Protein AF-A0A959Q2N7-F1 (afdb_monomer_lite)

Radius of gyration: 29.99 Å; chains: 1; bounding box: 68×46×83 Å

Structure (mmCIF, N/CA/C/O backbone):
data_AF-A0A959Q2N7-F1
#
_entry.id   AF-A0A959Q2N7-F1
#
loop_
_atom_site.group_PDB
_atom_site.id
_atom_site.type_symbol
_atom_site.label_atom_id
_atom_site.label_alt_id
_atom_site.label_comp_id
_atom_site.label_asym_id
_atom_site.label_entity_id
_atom_site.label_seq_id
_atom_site.pdbx_PDB_ins_code
_atom_site.Cartn_x
_atom_site.Cartn_y
_atom_site.Cartn_z
_atom_site.occupancy
_atom_site.B_iso_or_equiv
_atom_site.auth_seq_id
_atom_site.auth_comp_id
_atom_site.auth_asym_id
_atom_site.auth_atom_id
_atom_site.pdbx_PDB_model_num
ATOM 1 N N . MET A 1 1 ? -2.555 23.926 16.520 1.00 38.28 1 MET A N 1
ATOM 2 C CA . MET A 1 1 ? -3.589 23.779 17.570 1.00 38.28 1 MET A CA 1
ATOM 3 C C . MET A 1 1 ? -2.971 24.133 18.917 1.00 38.28 1 MET A C 1
ATOM 5 O O . MET A 1 1 ? -1.822 23.781 19.142 1.00 38.28 1 MET A O 1
ATOM 9 N N . ASN A 1 2 ? -3.674 24.905 19.751 1.00 29.78 2 ASN A N 1
ATOM 10 C CA . ASN A 1 2 ? -3.173 25.425 21.031 1.00 29.78 2 ASN A CA 1
ATOM 11 C C . ASN A 1 2 ? -3.399 24.380 22.148 1.00 29.78 2 ASN A C 1
ATOM 13 O O . ASN A 1 2 ? -4.555 24.042 22.400 1.00 29.78 2 ASN A O 1
ATOM 17 N N . PRO A 1 3 ? -2.357 23.855 22.818 1.00 40.78 3 PRO A N 1
ATOM 18 C CA . PRO A 1 3 ? -2.496 22.798 23.815 1.00 40.78 3 PRO A CA 1
ATOM 19 C C . PRO A 1 3 ? -2.780 23.417 25.190 1.00 40.78 3 PRO A C 1
ATOM 21 O O . PRO A 1 3 ? -1.887 23.518 26.032 1.00 40.78 3 PRO A O 1
ATOM 24 N N . LYS A 1 4 ? -4.005 23.910 25.411 1.00 35.12 4 LYS A N 1
ATOM 25 C CA . LYS A 1 4 ? -4.410 24.456 26.721 1.00 35.12 4 LYS A CA 1
ATOM 26 C C . LYS A 1 4 ? -5.821 24.107 27.205 1.00 35.12 4 LYS A C 1
ATOM 28 O O . LYS A 1 4 ? -6.181 24.590 28.275 1.00 35.12 4 LYS A O 1
ATOM 33 N N . ASP A 1 5 ? -6.557 23.210 26.553 1.00 44.91 5 ASP A N 1
ATOM 34 C CA . ASP A 1 5 ? -7.747 22.621 27.185 1.00 44.91 5 ASP A CA 1
ATOM 35 C C . ASP A 1 5 ? -7.345 21.439 28.074 1.00 44.91 5 ASP A C 1
ATOM 37 O O . ASP A 1 5 ? -7.315 20.284 27.670 1.00 44.91 5 ASP A O 1
ATOM 41 N N . LYS A 1 6 ? -6.987 21.753 29.324 1.00 43.19 6 LYS A N 1
ATOM 42 C CA . LYS A 1 6 ? -6.698 20.782 30.397 1.00 43.19 6 LYS A CA 1
ATOM 43 C C . LYS A 1 6 ? -7.967 20.231 31.071 1.00 43.19 6 LYS A C 1
ATOM 45 O O . LYS A 1 6 ? -7.908 19.843 32.230 1.00 43.19 6 LYS A O 1
ATOM 50 N N . ASN A 1 7 ? -9.102 20.217 30.375 1.00 48.69 7 ASN A N 1
ATOM 51 C CA . ASN A 1 7 ? -10.400 19.870 30.963 1.00 48.69 7 ASN A CA 1
ATOM 52 C C . ASN A 1 7 ? -11.173 18.791 30.194 1.00 48.69 7 ASN A C 1
ATOM 54 O O . ASN A 1 7 ? -12.382 18.658 30.385 1.00 48.69 7 ASN A O 1
ATOM 58 N N . ASP A 1 8 ? -10.506 17.990 29.364 1.00 57.81 8 ASP A N 1
ATOM 59 C CA . ASP A 1 8 ? -11.151 16.801 28.812 1.00 57.81 8 ASP A CA 1
ATOM 60 C C . ASP A 1 8 ? -11.192 15.701 29.871 1.00 57.81 8 ASP A C 1
ATOM 62 O O . ASP A 1 8 ? -10.278 14.890 30.009 1.00 57.81 8 ASP A O 1
ATOM 66 N N . LYS A 1 9 ? -12.283 15.696 30.641 1.00 62.50 9 LYS A N 1
ATOM 67 C CA . LYS A 1 9 ? -12.642 14.565 31.493 1.00 62.50 9 LYS A CA 1
ATOM 68 C C . LYS A 1 9 ? -12.708 13.310 30.630 1.00 62.50 9 LYS A C 1
ATOM 70 O O . LYS A 1 9 ? -13.351 13.306 29.569 1.00 62.50 9 LYS A O 1
ATOM 75 N N . THR A 1 10 ? -12.084 12.240 31.090 1.00 59.12 10 THR A N 1
ATOM 76 C CA . THR A 1 10 ? -12.215 10.915 30.493 1.00 59.12 10 THR A CA 1
ATOM 77 C C . THR A 1 10 ? -13.695 10.500 30.452 1.00 59.12 10 THR A C 1
ATOM 79 O O . THR A 1 10 ? -14.509 10.975 31.253 1.00 59.12 10 THR A O 1
ATOM 82 N N . PRO A 1 11 ? -14.096 9.620 29.520 1.00 46.47 11 PRO A N 1
ATOM 83 C CA . PRO A 1 11 ? -15.460 9.090 29.486 1.00 46.47 11 PRO A CA 1
ATOM 84 C C . PRO A 1 11 ? -15.907 8.460 30.818 1.00 46.47 11 PRO A C 1
ATOM 86 O O . PRO A 1 11 ? -17.083 8.556 31.169 1.00 46.47 11 PRO A O 1
ATOM 89 N N . LEU A 1 12 ? -14.967 7.885 31.580 1.00 45.06 12 LEU A N 1
ATOM 90 C CA . LEU A 1 12 ? -15.206 7.334 32.914 1.00 45.06 12 LEU A CA 1
ATOM 91 C C . LEU A 1 12 ? -15.521 8.434 33.939 1.00 45.06 12 LEU A C 1
ATOM 93 O O . LEU A 1 12 ? -16.551 8.360 34.597 1.00 45.06 12 LEU A O 1
ATOM 97 N N . GLU A 1 13 ? -14.717 9.499 33.999 1.00 55.34 13 GLU A N 1
ATOM 98 C CA . GLU A 1 13 ? -14.953 10.644 34.898 1.00 55.34 13 GLU A CA 1
ATOM 99 C C . GLU A 1 13 ? -16.291 11.347 34.604 1.00 55.34 13 GLU A C 1
ATOM 101 O O . GLU A 1 13 ? -16.973 11.807 35.519 1.00 55.34 13 GLU A O 1
ATOM 106 N N . ARG A 1 14 ? -16.713 11.399 33.331 1.00 54.78 14 ARG A N 1
ATOM 107 C CA . ARG A 1 14 ? -18.044 11.914 32.955 1.00 54.78 14 ARG A CA 1
ATOM 108 C C . ARG A 1 14 ? -19.172 10.984 33.405 1.00 54.78 14 ARG A C 1
ATOM 110 O O . ARG A 1 14 ? -20.227 11.475 33.803 1.00 54.78 14 ARG A O 1
ATOM 117 N N . CYS A 1 15 ? -18.969 9.666 33.350 1.00 42.97 15 CYS A N 1
ATOM 118 C CA . CYS A 1 15 ? -19.938 8.692 33.858 1.00 42.97 15 CYS A CA 1
ATOM 119 C C . CYS A 1 15 ? -20.052 8.746 35.384 1.00 42.97 15 CYS A C 1
ATOM 121 O O . CYS A 1 15 ? -21.167 8.728 35.898 1.00 42.97 15 CYS A O 1
ATOM 123 N N . GLU A 1 16 ? -18.935 8.859 36.104 1.00 48.34 16 GLU A N 1
ATOM 124 C CA . GLU A 1 16 ? -18.912 9.005 37.564 1.00 48.34 16 GLU A CA 1
ATOM 125 C C . GLU A 1 16 ? -19.625 10.282 38.017 1.00 48.34 16 GLU A C 1
ATOM 127 O O . GLU A 1 16 ? -20.445 10.235 38.929 1.00 48.34 16 GLU A O 1
ATOM 132 N N . GLU A 1 17 ? -19.397 11.406 37.337 1.00 57.28 17 GLU A N 1
ATOM 133 C CA . GLU A 1 17 ? -20.083 12.670 37.621 1.00 57.28 17 GLU A CA 1
ATOM 134 C C . GLU A 1 17 ? -21.599 12.571 37.365 1.00 57.28 17 GLU A C 1
ATOM 136 O O . GLU A 1 17 ? -22.406 13.076 38.148 1.00 57.28 17 GLU A O 1
ATOM 141 N N . HIS A 1 18 ? -22.014 11.857 36.313 1.00 47.72 18 HIS A N 1
ATOM 142 C CA . HIS A 1 18 ? -23.431 11.601 36.036 1.00 47.72 18 HIS A CA 1
ATOM 143 C C . HIS A 1 18 ? -24.063 10.643 37.0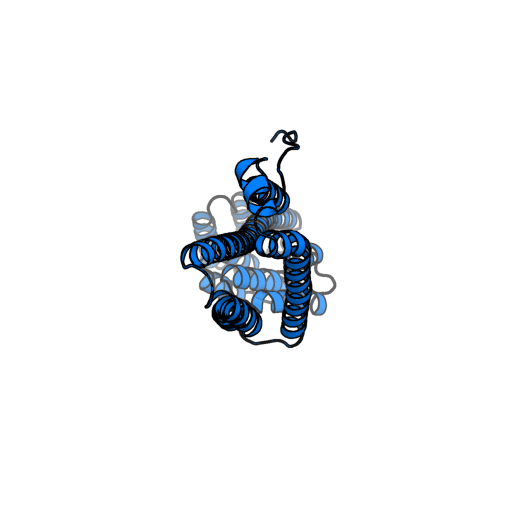55 1.00 47.72 18 HIS A C 1
ATOM 145 O O . HIS A 1 18 ? -25.207 10.838 37.460 1.00 47.72 18 HIS A O 1
ATOM 151 N N . LEU A 1 19 ? -23.327 9.625 37.505 1.00 44.97 19 LEU A N 1
ATOM 152 C CA . LEU A 1 19 ? -23.767 8.712 38.558 1.00 44.97 19 LEU A CA 1
ATOM 153 C C . LEU A 1 19 ? -23.876 9.426 39.906 1.00 44.97 19 LEU A C 1
ATOM 155 O O . LEU A 1 19 ? -24.842 9.183 40.620 1.00 44.97 19 LEU A O 1
ATOM 159 N N . GLN A 1 20 ? -22.967 10.349 40.224 1.00 54.62 20 GLN A N 1
ATOM 160 C CA . GLN A 1 20 ? -23.059 11.210 41.405 1.00 54.62 20 GLN A CA 1
ATOM 161 C C . GLN A 1 20 ? -24.268 12.149 41.330 1.00 54.62 20 GLN A C 1
ATOM 163 O O . GLN A 1 20 ? -25.005 12.250 42.302 1.00 54.62 20 GLN A O 1
ATOM 168 N N . LEU A 1 21 ? -24.551 12.746 40.167 1.00 52.62 21 LEU A N 1
ATOM 169 C CA . LEU A 1 21 ? -25.762 13.549 39.940 1.00 52.62 21 LEU A CA 1
ATOM 170 C C . LEU A 1 21 ? -27.062 12.739 40.082 1.00 52.62 21 LEU A C 1
ATOM 172 O O . LEU A 1 21 ? -28.082 13.271 40.514 1.00 52.62 21 LEU A O 1
ATOM 176 N N . VAL A 1 22 ? -27.044 11.456 39.711 1.00 47.72 22 VAL A N 1
ATOM 177 C CA . VAL A 1 22 ? -28.205 10.554 39.805 1.00 47.72 22 VAL A CA 1
ATOM 178 C C . VAL A 1 22 ? -28.342 9.927 41.200 1.00 47.72 22 VAL A C 1
ATOM 180 O O . VAL A 1 22 ? -29.459 9.612 41.616 1.00 47.72 22 VAL A O 1
ATOM 183 N N . ALA A 1 23 ? -27.233 9.738 41.918 1.00 49.41 23 ALA A N 1
ATOM 184 C CA . ALA A 1 23 ? -27.185 9.177 43.268 1.00 49.41 23 ALA A CA 1
ATOM 185 C C . ALA A 1 23 ? -27.323 10.235 44.375 1.00 49.41 23 ALA A C 1
ATOM 187 O O . ALA A 1 23 ? -27.719 9.884 45.483 1.00 49.41 23 ALA A O 1
ATOM 188 N N . GLY A 1 24 ? -27.033 11.505 44.084 1.00 49.03 24 GLY A N 1
ATOM 189 C CA . GLY A 1 24 ? -27.030 12.595 45.052 1.00 49.03 24 GLY A CA 1
ATOM 190 C C . GLY A 1 24 ? -27.360 13.944 44.416 1.00 49.03 24 GLY A C 1
ATOM 191 O O . GLY A 1 24 ? -26.487 14.676 43.958 1.00 49.03 24 GLY A O 1
ATOM 192 N N . GLN A 1 25 ? -28.631 14.321 44.490 1.00 41.88 25 GLN A N 1
ATOM 193 C CA . GLN A 1 25 ? -28.935 15.618 45.081 1.00 41.88 25 GLN A CA 1
ATOM 194 C C . GLN A 1 25 ? -29.469 15.334 46.478 1.00 41.88 25 GLN A C 1
ATOM 196 O O . GLN A 1 25 ? -30.235 14.382 46.643 1.00 41.88 25 GLN A O 1
ATOM 201 N N . ASP A 1 26 ? -29.018 16.130 47.449 1.00 53.00 26 ASP A N 1
ATOM 202 C CA . ASP A 1 26 ? -29.520 16.193 48.821 1.00 53.00 26 ASP A CA 1
ATOM 203 C C . ASP A 1 26 ? -31.023 16.489 48.783 1.00 53.00 26 ASP A C 1
ATOM 205 O O . ASP A 1 26 ? -31.459 17.635 48.885 1.00 53.00 26 ASP A O 1
ATOM 209 N N . ASP A 1 27 ? -31.819 15.459 48.531 1.00 62.94 27 ASP A N 1
ATOM 210 C CA . ASP A 1 27 ? -33.263 15.512 48.588 1.00 62.94 27 ASP A CA 1
ATOM 211 C C . ASP A 1 27 ? -33.657 15.084 50.007 1.00 62.94 27 ASP A C 1
ATOM 213 O O . ASP A 1 27 ? -33.686 13.884 50.311 1.00 62.94 27 ASP A O 1
ATOM 217 N N . PRO A 1 28 ? -33.923 16.043 50.913 1.00 65.44 28 PRO A N 1
ATOM 218 C CA . PRO A 1 28 ? -34.298 15.730 52.282 1.00 65.44 28 PRO A CA 1
ATOM 219 C C . PRO A 1 28 ? -35.609 14.936 52.358 1.00 65.44 28 PRO A C 1
ATOM 221 O O . PRO A 1 28 ? -35.823 14.238 53.350 1.00 65.44 28 PRO A O 1
ATOM 224 N N . GLU A 1 29 ? -36.475 14.971 51.333 1.00 61.91 29 GLU A N 1
ATOM 225 C CA . GLU A 1 29 ? -37.638 14.078 51.274 1.00 61.91 29 GLU A CA 1
ATOM 226 C C . GLU A 1 29 ? -37.213 12.637 50.995 1.00 61.91 29 GLU A C 1
ATOM 228 O O . GLU A 1 29 ? -37.754 11.715 51.610 1.00 61.91 29 GLU A O 1
ATOM 233 N N . PHE A 1 30 ? -36.211 12.424 50.138 1.00 58.28 30 PHE A N 1
ATOM 234 C CA . PHE A 1 30 ? -35.670 11.094 49.871 1.00 58.28 30 PHE A CA 1
ATOM 235 C C . PHE A 1 30 ? -34.928 10.522 51.084 1.00 58.28 30 PHE A C 1
ATOM 237 O O . PHE A 1 30 ? -35.184 9.378 51.456 1.00 58.28 30 PHE A O 1
ATOM 244 N N . GLU A 1 31 ? -34.077 11.303 51.759 1.00 65.00 31 GLU A N 1
ATOM 245 C CA . GLU A 1 31 ? -33.446 10.858 53.011 1.00 65.00 31 GLU A CA 1
ATOM 246 C C . GLU A 1 31 ? -34.485 10.556 54.096 1.00 65.00 31 GLU A C 1
ATOM 248 O O . GLU A 1 31 ? -34.361 9.573 54.829 1.00 65.00 31 GLU A O 1
ATOM 253 N N . SER A 1 32 ? -35.538 11.371 54.191 1.00 72.25 32 SER A N 1
ATOM 254 C CA . SER A 1 32 ? -36.650 11.132 55.111 1.00 72.25 32 SER A CA 1
ATOM 255 C C . SER A 1 32 ? -37.379 9.822 54.781 1.00 72.25 32 SER A C 1
ATOM 257 O O . SER A 1 32 ? -37.612 9.013 55.677 1.00 72.25 32 SER A O 1
ATOM 259 N N . LEU A 1 33 ? -37.651 9.546 53.502 1.00 59.97 33 LEU A N 1
ATOM 260 C CA . LEU A 1 33 ? -38.257 8.295 53.024 1.00 59.97 33 LEU A CA 1
ATOM 261 C C . LEU A 1 33 ? -37.379 7.066 53.286 1.00 59.97 33 LEU A C 1
ATOM 263 O O . LEU A 1 33 ? -37.880 6.047 53.759 1.00 59.97 33 LEU A O 1
ATOM 267 N N . VAL A 1 34 ? -36.073 7.163 53.021 1.00 58.34 34 VAL A N 1
ATOM 268 C CA . VAL A 1 34 ? -35.113 6.084 53.299 1.00 58.34 34 VAL A CA 1
ATOM 269 C C . VAL A 1 34 ? -35.055 5.796 54.797 1.00 58.34 34 VAL A C 1
ATOM 271 O O . VAL A 1 34 ? -34.981 4.638 55.188 1.00 58.34 34 VAL A O 1
ATOM 274 N N . ASN A 1 35 ? -35.130 6.820 55.650 1.00 75.12 35 ASN A N 1
ATOM 275 C CA . ASN A 1 35 ? -35.046 6.650 57.101 1.00 75.12 35 ASN A CA 1
ATOM 276 C C . ASN A 1 35 ? -36.357 6.203 57.769 1.00 75.12 35 ASN A C 1
ATOM 278 O O . ASN A 1 35 ? -36.303 5.638 58.862 1.00 75.12 35 ASN A O 1
ATOM 282 N N . GLN A 1 36 ? -37.515 6.449 57.152 1.00 76.75 36 GLN A N 1
ATOM 283 C CA . GLN A 1 36 ? -38.824 6.052 57.689 1.00 76.75 36 GLN A CA 1
ATOM 284 C C . GLN A 1 36 ? -39.145 4.569 57.469 1.00 76.75 36 GLN A C 1
ATOM 286 O O . GLN A 1 36 ? -39.908 3.995 58.247 1.00 76.75 36 GLN A O 1
ATOM 291 N N . ASP A 1 37 ? -38.555 3.942 56.450 1.00 70.62 37 ASP A N 1
ATOM 292 C CA . ASP A 1 37 ? -38.749 2.526 56.147 1.00 70.62 37 ASP A CA 1
ATOM 293 C C . ASP A 1 37 ? -37.445 1.737 56.404 1.00 70.62 37 ASP A C 1
ATOM 295 O O . ASP A 1 37 ? -36.482 1.857 55.637 1.00 70.62 37 ASP A O 1
ATOM 299 N N . PRO A 1 38 ? -37.389 0.903 57.465 1.00 67.38 38 PRO A N 1
ATOM 300 C CA . PRO A 1 38 ? -36.200 0.125 57.820 1.00 67.38 38 PRO A CA 1
ATOM 301 C C . PRO A 1 38 ? -35.695 -0.790 56.700 1.00 67.38 38 PRO A C 1
ATOM 303 O O . PRO A 1 38 ? -34.511 -1.125 56.657 1.00 67.38 38 PRO A O 1
ATOM 306 N N . GLU A 1 39 ? -36.577 -1.216 55.799 1.00 51.34 39 GLU A N 1
ATOM 307 C CA . GLU A 1 39 ? -36.231 -2.113 54.707 1.00 51.34 39 GLU A CA 1
ATOM 308 C C . GLU A 1 39 ? -35.661 -1.344 53.509 1.00 51.34 39 GLU A C 1
ATOM 310 O O . GLU A 1 39 ? -34.710 -1.803 52.877 1.00 51.34 39 GLU A O 1
ATOM 315 N N . VAL A 1 40 ? -36.178 -0.145 53.224 1.00 52.84 40 VAL A N 1
ATOM 316 C CA . VAL A 1 40 ? -35.577 0.770 52.236 1.00 52.84 40 VAL A CA 1
ATOM 317 C C . VAL A 1 40 ? -34.192 1.208 52.702 1.00 52.84 40 VAL A C 1
ATOM 319 O O . VAL A 1 40 ? -33.250 1.175 51.907 1.00 52.84 40 VAL A O 1
ATOM 322 N N . LYS A 1 41 ? -34.048 1.527 53.994 1.00 71.62 41 LYS A N 1
ATOM 323 C CA . LYS A 1 41 ? -32.754 1.816 54.617 1.00 71.62 41 LYS A CA 1
ATOM 324 C C . LYS A 1 41 ? -31.768 0.670 54.444 1.00 71.62 41 LYS A C 1
ATOM 326 O O . LYS A 1 41 ? -30.656 0.893 53.983 1.00 71.62 41 LYS A O 1
ATOM 331 N N . PHE A 1 42 ? -32.199 -0.562 54.721 1.00 76.12 42 PHE A N 1
ATOM 332 C CA . PHE A 1 42 ? -31.364 -1.747 54.542 1.00 76.12 42 PHE A CA 1
ATOM 333 C C . PHE A 1 42 ? -30.795 -1.841 53.118 1.00 76.12 42 PHE A C 1
ATOM 335 O O . PHE A 1 42 ? -29.587 -1.980 52.957 1.00 76.12 42 PHE A O 1
ATOM 342 N N . TRP A 1 43 ? -31.627 -1.715 52.077 1.00 59.78 43 TRP A N 1
ATOM 343 C CA . TRP A 1 43 ? -31.155 -1.798 50.687 1.00 59.78 43 TRP A CA 1
ATOM 344 C C . TRP A 1 43 ? -30.304 -0.600 50.258 1.00 59.78 43 TRP A C 1
ATOM 346 O O . TRP A 1 43 ? -29.352 -0.777 49.500 1.00 59.78 43 TRP A O 1
ATOM 356 N N . TYR A 1 44 ? -30.620 0.600 50.749 1.00 65.12 44 TYR A N 1
ATOM 357 C CA . TYR A 1 44 ? -29.807 1.794 50.527 1.00 65.12 44 TYR A CA 1
ATOM 358 C C . TYR A 1 44 ? -28.410 1.648 51.149 1.00 65.12 44 TYR A C 1
ATOM 360 O O . TYR A 1 44 ? -27.408 1.937 50.499 1.00 65.12 44 TYR A O 1
ATOM 368 N N . ASP A 1 45 ? -28.323 1.076 52.349 1.00 71.44 45 ASP A N 1
ATOM 369 C CA . ASP A 1 45 ? -27.055 0.797 53.026 1.00 71.44 45 ASP A CA 1
ATOM 370 C C . ASP A 1 45 ? -26.245 -0.311 52.315 1.00 71.44 45 ASP A C 1
ATOM 372 O O . ASP A 1 45 ? -25.015 -0.340 52.394 1.00 71.44 45 ASP A O 1
ATOM 376 N N . GLN A 1 46 ? -26.910 -1.215 51.580 1.00 70.00 46 GLN A N 1
ATOM 377 C CA . GLN A 1 46 ? -26.246 -2.233 50.751 1.00 70.00 46 GLN A CA 1
ATOM 378 C C . GLN A 1 46 ? -25.788 -1.712 49.380 1.00 70.00 46 GLN A C 1
ATOM 380 O O . GLN A 1 46 ? -24.944 -2.348 48.746 1.00 70.00 46 GLN A O 1
ATOM 385 N N . LEU A 1 47 ? -26.302 -0.573 48.902 1.00 55.09 47 LEU A N 1
ATOM 386 C CA . LEU A 1 47 ? -26.052 -0.079 47.542 1.00 55.09 47 LEU A CA 1
ATOM 387 C C . LEU A 1 47 ? -24.554 0.073 47.209 1.00 55.09 47 LEU A C 1
ATOM 389 O O . LEU A 1 47 ? -24.155 -0.395 46.146 1.00 55.09 47 LEU A O 1
ATOM 393 N N . PRO A 1 48 ? -23.692 0.620 48.091 1.00 70.12 48 PRO A N 1
ATOM 394 C CA . PRO A 1 48 ? -22.252 0.697 47.830 1.00 70.12 48 PRO A CA 1
ATOM 395 C C . PRO A 1 48 ? -21.574 -0.674 47.711 1.00 70.12 48 PRO A C 1
ATOM 397 O O . PRO A 1 48 ? -20.619 -0.828 46.954 1.00 70.12 48 PRO A O 1
ATOM 400 N N . GLN A 1 49 ? -22.058 -1.684 48.443 1.00 62.34 49 GLN A N 1
ATOM 401 C CA . GLN A 1 49 ? -21.537 -3.053 48.357 1.00 62.34 49 GLN A CA 1
ATOM 402 C C . GLN A 1 49 ? -22.000 -3.741 47.075 1.00 62.34 49 GLN A C 1
ATOM 404 O O . GLN A 1 49 ? -21.220 -4.461 46.463 1.00 62.34 49 GLN A O 1
ATOM 409 N N . ILE A 1 50 ? -23.239 -3.481 46.648 1.00 54.16 50 ILE A N 1
ATOM 410 C CA . ILE A 1 50 ? -23.780 -3.953 45.371 1.00 54.16 50 ILE A CA 1
ATOM 411 C C . ILE A 1 50 ? -23.031 -3.294 44.212 1.00 54.16 50 ILE A C 1
ATOM 413 O O . ILE A 1 50 ? -22.612 -4.000 43.306 1.00 54.16 50 ILE A O 1
ATOM 417 N N . ILE A 1 51 ? -22.785 -1.980 44.261 1.00 55.81 51 ILE A N 1
ATOM 418 C CA . ILE A 1 51 ? -21.970 -1.265 43.269 1.00 55.81 51 ILE A CA 1
ATOM 419 C C . ILE A 1 51 ? -20.566 -1.867 43.217 1.00 55.81 51 ILE A C 1
ATOM 421 O O . ILE A 1 51 ? -20.152 -2.294 42.149 1.00 55.81 51 ILE A O 1
ATOM 425 N N . LYS A 1 52 ? -19.886 -2.041 44.359 1.00 62.06 52 LYS A N 1
ATOM 426 C CA . LYS A 1 52 ? -18.575 -2.713 44.406 1.00 62.06 52 LYS A CA 1
ATOM 427 C C . LYS A 1 52 ? -18.605 -4.151 43.902 1.00 62.06 52 LYS A C 1
ATOM 429 O O . LYS A 1 52 ? -17.631 -4.612 43.317 1.00 62.06 52 LYS A O 1
ATOM 434 N N . ALA A 1 53 ? -19.677 -4.893 44.163 1.00 54.44 53 ALA A N 1
ATOM 435 C CA . ALA A 1 53 ? -19.828 -6.253 43.668 1.00 54.44 53 ALA A CA 1
ATOM 436 C C . ALA A 1 53 ? -20.043 -6.259 42.151 1.00 54.44 53 ALA A C 1
ATOM 438 O O . ALA A 1 53 ? -19.446 -7.086 41.478 1.00 54.44 53 ALA A O 1
ATOM 439 N N . VAL A 1 54 ? -20.827 -5.326 41.610 1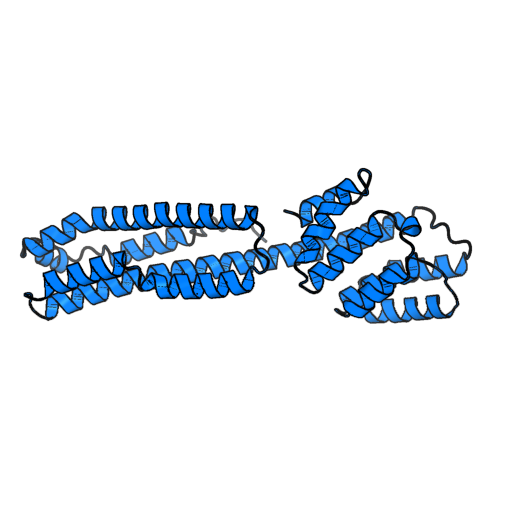.00 51.66 54 VAL A N 1
ATOM 440 C CA . VAL A 1 54 ? -21.030 -5.148 40.166 1.00 51.66 54 VAL A CA 1
ATOM 441 C C . VAL A 1 54 ? -19.740 -4.686 39.495 1.00 51.66 54 VAL A C 1
ATOM 443 O O . VAL A 1 54 ? -19.373 -5.258 38.479 1.00 51.66 54 VAL A O 1
ATOM 446 N N . GLU A 1 55 ? -19.012 -3.740 40.086 1.00 54.97 55 GLU A N 1
ATOM 447 C CA . GLU A 1 55 ? -17.685 -3.304 39.640 1.00 54.97 55 GLU A CA 1
ATOM 448 C C . GLU A 1 55 ? -16.712 -4.477 39.632 1.00 54.97 55 GLU A C 1
ATOM 450 O O . GLU A 1 55 ? -16.111 -4.760 38.604 1.00 54.97 55 GLU A O 1
ATOM 455 N N . LYS A 1 56 ? -16.624 -5.237 40.726 1.00 58.94 56 LYS A N 1
ATOM 456 C CA . LYS A 1 56 ? -15.748 -6.406 40.818 1.00 58.94 56 LYS A CA 1
ATOM 457 C C . LYS A 1 56 ? -16.146 -7.512 39.842 1.00 58.94 56 LYS A C 1
ATOM 459 O O . LYS A 1 56 ? -15.280 -8.096 39.210 1.00 58.94 56 LYS A O 1
ATOM 464 N N . VAL A 1 57 ? -17.441 -7.794 39.690 1.00 57.34 57 VAL A N 1
ATOM 465 C CA . VAL A 1 57 ? -17.940 -8.756 38.696 1.00 57.34 57 VAL A CA 1
ATOM 466 C C . VAL A 1 57 ? -17.628 -8.260 37.290 1.00 57.34 57 VAL A C 1
ATOM 468 O O . VAL A 1 57 ? -17.216 -9.064 36.466 1.00 57.34 57 VAL A O 1
ATOM 471 N N . SER A 1 58 ? -17.774 -6.964 37.014 1.00 56.16 58 SER A N 1
ATOM 472 C CA . SER A 1 58 ? -17.413 -6.382 35.724 1.00 56.16 58 SER A CA 1
ATOM 473 C C . SER A 1 58 ? -15.907 -6.438 35.487 1.00 56.16 58 SER A C 1
ATOM 475 O O . SER A 1 58 ? -15.495 -6.779 34.393 1.00 56.16 58 SER A O 1
ATOM 477 N N . GLU A 1 59 ? -15.080 -6.213 36.505 1.00 49.59 59 GLU A N 1
ATOM 478 C CA . GLU A 1 59 ? -13.623 -6.231 36.401 1.00 49.59 59 GLU A CA 1
ATOM 479 C C . GLU A 1 59 ? -13.086 -7.658 36.240 1.00 49.59 59 GLU A C 1
ATOM 481 O O . GLU A 1 59 ? -12.280 -7.911 35.348 1.00 49.59 59 GLU A O 1
ATOM 486 N N . ASP A 1 60 ? -13.562 -8.606 37.050 1.00 54.09 60 ASP A N 1
ATOM 487 C CA . ASP A 1 60 ? -13.204 -10.023 36.946 1.00 54.09 60 ASP A CA 1
ATOM 488 C C . ASP A 1 60 ? -13.676 -10.599 35.598 1.00 54.09 60 ASP A C 1
ATOM 490 O O . ASP A 1 60 ? -12.927 -11.331 34.953 1.00 54.09 60 ASP A O 1
ATOM 494 N N . ARG A 1 61 ? -14.862 -10.198 35.114 1.00 54.69 61 ARG A N 1
ATOM 495 C CA . ARG A 1 61 ? -15.401 -10.616 33.809 1.00 54.69 61 ARG A CA 1
ATOM 496 C C . ARG A 1 61 ? -14.668 -9.967 32.638 1.00 54.69 61 ARG A C 1
ATOM 498 O O . ARG A 1 61 ? -14.320 -10.668 31.703 1.00 54.69 61 ARG A O 1
ATOM 505 N N . ILE A 1 62 ? -14.358 -8.670 32.703 1.00 47.59 62 ILE A N 1
ATOM 506 C CA . ILE A 1 62 ? -13.512 -7.987 31.711 1.00 47.59 62 ILE A CA 1
ATOM 507 C C . ILE A 1 62 ? -12.130 -8.649 31.667 1.00 47.59 62 ILE A C 1
ATOM 509 O O . ILE A 1 62 ? -11.581 -8.844 30.590 1.00 47.59 62 ILE A O 1
ATOM 513 N N . ARG A 1 63 ? -11.564 -9.052 32.812 1.00 46.97 63 ARG A N 1
ATOM 514 C CA . ARG A 1 63 ? -10.295 -9.796 32.854 1.00 46.97 63 ARG A CA 1
ATOM 515 C C . ARG A 1 63 ? -10.410 -11.203 32.270 1.00 46.97 63 ARG A C 1
ATOM 517 O O . ARG A 1 63 ? -9.460 -11.641 31.627 1.00 46.97 63 ARG A O 1
ATOM 524 N N . GLU A 1 64 ? -11.515 -11.910 32.498 1.00 54.06 64 GLU A N 1
ATOM 525 C CA . GLU A 1 64 ? -11.777 -13.215 31.877 1.00 54.06 64 GLU A CA 1
ATOM 526 C C . GLU A 1 64 ? -11.962 -13.092 30.364 1.00 54.06 64 GLU A C 1
ATOM 528 O O . GLU A 1 64 ? -11.371 -13.879 29.639 1.00 54.06 64 GLU A O 1
ATOM 533 N N . GLU A 1 65 ? -12.671 -12.072 29.885 1.00 47.53 65 GLU A N 1
ATOM 534 C CA . GLU A 1 65 ? -12.867 -11.776 28.459 1.00 47.53 65 GLU A CA 1
ATOM 535 C C . GLU A 1 65 ? -11.553 -11.360 27.786 1.00 47.53 65 GLU A C 1
ATOM 537 O O . GLU A 1 65 ? -11.215 -11.866 26.723 1.00 47.53 65 GLU A O 1
ATOM 542 N N . ILE A 1 66 ? -10.739 -10.519 28.435 1.00 43.81 66 ILE A N 1
ATOM 543 C CA . ILE A 1 66 ? -9.389 -10.178 27.955 1.00 43.81 66 ILE A CA 1
ATOM 544 C C . ILE A 1 66 ? -8.511 -11.431 27.878 1.00 43.81 66 ILE A C 1
ATOM 546 O O . ILE A 1 66 ? -7.732 -11.577 26.938 1.00 43.81 66 ILE A O 1
ATOM 550 N N . ARG A 1 67 ? -8.616 -12.340 28.856 1.00 48.44 67 ARG A N 1
ATOM 551 C CA . ARG A 1 67 ? -7.841 -13.586 28.879 1.00 48.44 67 ARG A CA 1
ATOM 552 C C . ARG A 1 67 ? -8.340 -14.578 27.824 1.00 48.44 67 ARG A C 1
ATOM 554 O O . ARG A 1 67 ? -7.517 -15.154 27.129 1.00 48.44 67 ARG A O 1
ATOM 561 N N . ALA A 1 68 ? -9.652 -14.718 27.655 1.00 51.91 68 ALA A N 1
ATOM 562 C CA . ALA A 1 68 ? -10.267 -15.559 26.634 1.00 51.91 68 ALA A CA 1
ATOM 563 C C . ALA A 1 68 ? -9.949 -15.049 25.225 1.00 51.91 68 ALA A C 1
ATOM 565 O O . ALA A 1 68 ? -9.515 -15.833 24.391 1.00 51.91 68 ALA A O 1
ATOM 566 N N . ALA A 1 69 ? -10.050 -13.737 24.989 1.00 43.75 69 ALA A N 1
ATOM 567 C CA . ALA A 1 69 ? -9.618 -13.115 23.745 1.00 43.75 69 ALA A CA 1
ATOM 568 C C . ALA A 1 69 ? -8.122 -13.360 23.511 1.00 43.75 69 ALA A C 1
ATOM 570 O O . ALA A 1 69 ? -7.734 -13.826 22.448 1.00 43.75 69 ALA A O 1
ATOM 571 N N . HIS A 1 70 ? -7.269 -13.130 24.510 1.00 42.78 70 HIS A N 1
ATOM 572 C CA . HIS A 1 70 ? -5.835 -13.396 24.396 1.00 42.78 70 HIS A CA 1
ATOM 573 C C . HIS A 1 70 ? -5.526 -14.867 24.047 1.00 42.78 70 HIS A C 1
ATOM 575 O O . HIS A 1 70 ? -4.720 -15.128 23.154 1.00 42.78 70 HIS A O 1
ATOM 581 N N . ASP A 1 71 ? -6.178 -15.826 24.706 1.00 49.38 71 ASP A N 1
ATOM 582 C CA . ASP A 1 71 ? -5.970 -17.263 24.486 1.00 49.38 71 ASP A CA 1
ATOM 583 C C . ASP A 1 71 ? -6.552 -17.734 23.137 1.00 49.38 71 ASP A C 1
ATOM 585 O O . ASP A 1 71 ? -5.954 -18.565 22.449 1.00 49.38 71 ASP A O 1
ATOM 589 N N . PHE A 1 72 ? -7.669 -17.150 22.701 1.00 45.16 72 PHE A N 1
ATOM 590 C CA . PHE A 1 72 ? -8.258 -17.342 21.373 1.00 45.16 72 PHE A CA 1
ATOM 591 C C . PHE A 1 72 ? -7.340 -16.811 20.257 1.00 45.16 72 PHE A C 1
ATOM 593 O O . PHE A 1 72 ? -7.055 -17.503 19.279 1.00 45.16 72 PHE A O 1
ATOM 600 N N . TRP A 1 73 ? -6.761 -15.624 20.449 1.00 42.75 73 TRP A N 1
ATOM 601 C CA . TRP A 1 73 ? -5.761 -15.048 19.546 1.00 42.75 73 TRP A CA 1
ATOM 602 C C . TRP A 1 73 ? -4.468 -15.876 19.476 1.00 42.75 73 TRP A C 1
ATOM 604 O O . TRP A 1 73 ? -3.821 -15.913 18.430 1.00 42.75 73 TRP A O 1
ATOM 614 N N . GLN A 1 74 ? -4.095 -16.572 20.554 1.00 42.81 74 GLN A N 1
ATOM 615 C CA . GLN A 1 74 ? -2.960 -17.503 20.555 1.00 42.81 74 GLN A CA 1
ATOM 616 C C . GLN A 1 74 ? -3.269 -18.846 19.881 1.00 42.81 74 GLN A C 1
ATOM 618 O O . GLN A 1 74 ? -2.341 -19.531 19.452 1.00 42.81 74 GLN A O 1
ATOM 623 N N . THR A 1 75 ? -4.543 -19.235 19.783 1.00 48.12 75 THR A N 1
ATOM 624 C CA . THR A 1 75 ? -4.954 -20.543 19.245 1.00 48.12 75 THR A CA 1
ATOM 625 C C . THR A 1 75 ? -5.327 -20.519 17.763 1.00 48.12 75 THR A C 1
ATOM 627 O O . THR A 1 75 ? -5.464 -21.587 17.172 1.00 48.12 75 THR A O 1
ATOM 630 N N . GLY A 1 76 ? -5.365 -19.340 17.130 1.00 40.75 76 GLY A N 1
ATOM 631 C CA . GLY A 1 76 ? -5.401 -19.209 15.671 1.00 40.75 76 GLY A CA 1
ATOM 632 C C . GLY A 1 76 ? -6.738 -19.609 15.049 1.00 40.75 76 GLY A C 1
ATOM 633 O O . GLY A 1 76 ? -6.771 -20.461 14.167 1.00 40.75 76 GLY A O 1
ATOM 634 N N . ALA A 1 77 ? -7.837 -19.008 15.506 1.00 44.16 77 ALA A N 1
ATOM 635 C CA . ALA A 1 77 ? -9.136 -19.185 14.864 1.00 44.16 77 ALA A CA 1
ATOM 636 C C . ALA A 1 77 ? -9.180 -18.532 13.468 1.00 44.16 77 ALA A C 1
ATOM 638 O O . ALA A 1 77 ? -8.648 -17.439 13.264 1.00 44.16 77 ALA A O 1
ATOM 639 N N . GLU A 1 78 ? -9.816 -19.217 12.516 1.00 46.12 78 GLU A N 1
ATOM 640 C CA . GLU A 1 78 ? -9.785 -18.890 11.083 1.00 46.12 78 GLU A CA 1
ATOM 641 C C . GLU A 1 78 ? -10.733 -17.748 10.662 1.00 46.12 78 GLU A C 1
ATOM 643 O O . GLU A 1 78 ? -10.570 -17.234 9.557 1.00 46.12 78 GLU A O 1
ATOM 648 N N . ASP A 1 79 ? -11.651 -17.272 11.517 1.00 47.75 79 ASP A N 1
ATOM 649 C CA . ASP A 1 79 ? -12.483 -16.100 11.191 1.00 47.75 79 ASP A CA 1
ATOM 650 C C . ASP A 1 79 ? -12.898 -15.248 12.416 1.00 47.75 79 ASP A C 1
ATOM 652 O O . ASP A 1 79 ? -13.763 -15.644 13.198 1.00 47.75 79 ASP A O 1
ATOM 656 N N . PRO A 1 80 ? -12.308 -14.050 12.598 1.00 46.75 80 PRO A N 1
ATOM 657 C CA . PRO A 1 80 ? -12.659 -13.131 13.683 1.00 46.75 80 PRO A CA 1
ATOM 658 C C . PRO A 1 80 ? -14.009 -12.412 13.527 1.00 46.75 80 PRO A C 1
ATOM 660 O O . PRO A 1 80 ? -14.489 -11.854 14.510 1.00 46.75 80 PRO A O 1
ATOM 663 N N . ASP A 1 81 ? -14.604 -12.364 12.326 1.00 42.97 81 ASP A N 1
ATOM 664 C CA . ASP A 1 81 ? -15.849 -11.603 12.108 1.00 42.97 81 ASP A CA 1
ATOM 665 C C . ASP A 1 81 ? -17.099 -12.438 12.431 1.00 42.97 81 ASP A C 1
ATOM 667 O O . ASP A 1 81 ? -18.036 -11.903 13.025 1.00 42.97 81 ASP A O 1
ATOM 671 N N . GLU A 1 82 ? -17.088 -13.750 12.154 1.00 45.91 82 GLU A N 1
ATOM 672 C CA . GLU A 1 82 ? -18.094 -14.681 12.698 1.00 45.91 82 GLU A CA 1
ATOM 673 C C . GLU A 1 82 ? -17.984 -14.767 14.223 1.00 45.91 82 GLU A C 1
ATOM 675 O O . GLU A 1 82 ? -19.004 -14.738 14.904 1.00 45.91 82 GLU A O 1
ATOM 680 N N . ALA A 1 83 ? -16.760 -14.761 14.766 1.00 48.06 83 ALA A N 1
ATOM 681 C CA . ALA A 1 83 ? -16.538 -14.730 16.208 1.00 48.06 83 ALA A CA 1
ATOM 682 C C . ALA A 1 83 ? -17.020 -13.420 16.850 1.00 48.06 83 ALA A C 1
ATOM 684 O O . ALA A 1 83 ? -17.505 -13.458 17.966 1.00 48.06 83 ALA A O 1
ATOM 685 N N . TRP A 1 84 ? -16.953 -12.268 16.169 1.00 48.28 84 TRP A N 1
ATOM 686 C CA . TRP A 1 84 ? -17.465 -11.002 16.711 1.00 48.28 84 TRP A CA 1
ATOM 687 C C . TRP A 1 84 ? -18.989 -10.884 16.612 1.00 48.28 84 TRP A C 1
ATOM 689 O O . TRP A 1 84 ? -19.609 -10.356 17.532 1.00 48.28 84 TRP A O 1
ATOM 699 N N . GLU A 1 85 ? -19.618 -11.369 15.535 1.00 41.38 85 GLU A N 1
ATOM 700 C CA . GLU A 1 85 ? -21.081 -11.487 15.497 1.00 41.38 85 GLU A CA 1
ATOM 701 C C . GLU A 1 85 ? -21.574 -12.513 16.519 1.00 41.38 85 GLU A C 1
ATOM 703 O O . GLU A 1 85 ? -22.551 -12.223 17.206 1.00 41.38 85 GLU A O 1
ATOM 708 N N . GLU A 1 86 ? -20.876 -13.640 16.704 1.00 46.78 86 GLU A N 1
ATOM 709 C CA . GLU A 1 86 ? -21.125 -14.569 17.807 1.00 46.78 86 GLU A CA 1
ATOM 710 C C . GLU A 1 86 ? -20.841 -13.930 19.163 1.00 46.78 86 GLU A C 1
ATOM 712 O O . GLU A 1 86 ? -21.669 -14.098 20.032 1.00 46.78 86 GLU A O 1
ATOM 717 N N . ASP A 1 87 ? -19.791 -13.137 19.370 1.00 46.19 87 ASP A N 1
ATOM 718 C CA . ASP A 1 87 ? -19.467 -12.501 20.656 1.00 46.19 87 ASP A CA 1
ATOM 719 C C . ASP A 1 87 ? -20.400 -11.328 20.971 1.00 46.19 87 ASP A C 1
ATOM 721 O O . ASP A 1 87 ? -20.698 -11.075 22.131 1.00 46.19 87 ASP A O 1
ATOM 725 N N . VAL A 1 88 ? -20.910 -10.606 19.969 1.00 41.06 88 VAL A N 1
ATOM 726 C CA . VAL A 1 88 ? -21.939 -9.569 20.145 1.00 41.06 88 VAL A CA 1
ATOM 727 C C . VAL A 1 88 ? -23.302 -10.215 20.360 1.00 41.06 88 VAL A C 1
ATOM 729 O O . VAL A 1 88 ? -24.035 -9.775 21.244 1.00 41.06 88 VAL A O 1
ATOM 732 N N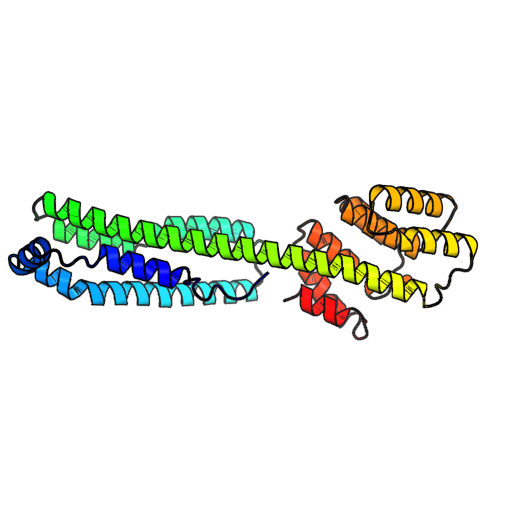 . MET A 1 89 ? -23.638 -11.275 19.620 1.00 41.53 89 MET A N 1
ATOM 733 C CA . MET A 1 89 ? -24.856 -12.062 19.835 1.00 41.53 89 MET A CA 1
ATOM 734 C C . MET A 1 89 ? -24.800 -12.825 21.153 1.00 41.53 89 MET A C 1
ATOM 736 O O . MET A 1 89 ? -25.818 -12.895 21.819 1.00 41.53 89 MET A O 1
ATOM 740 N N . MET A 1 90 ? -23.634 -13.307 21.579 1.00 46.88 90 MET A N 1
ATOM 741 C CA . MET A 1 90 ? -23.374 -13.972 22.852 1.00 46.88 90 MET A CA 1
ATOM 742 C C . MET A 1 90 ? -23.290 -12.937 23.960 1.00 46.88 90 MET A C 1
ATOM 744 O O . MET A 1 90 ? -23.837 -13.194 25.008 1.00 46.88 90 MET A O 1
ATOM 748 N N . ALA A 1 91 ? -22.743 -11.736 23.767 1.00 42.22 91 ALA A N 1
ATOM 749 C CA . ALA A 1 91 ? -22.844 -10.640 24.734 1.00 42.22 91 ALA A CA 1
ATOM 750 C C . ALA A 1 91 ? -24.294 -10.156 24.882 1.00 42.22 91 ALA A C 1
ATOM 752 O O . ALA A 1 91 ? -24.706 -9.809 25.988 1.00 42.22 91 ALA A O 1
ATOM 753 N N . MET A 1 92 ? -25.090 -10.180 23.807 1.00 38.28 92 MET A N 1
ATOM 754 C CA . MET A 1 92 ? -26.529 -9.907 23.828 1.00 38.28 92 MET A CA 1
ATOM 755 C C . MET A 1 92 ? -27.327 -11.065 24.457 1.00 38.28 92 MET A C 1
ATOM 757 O O . MET A 1 92 ? -28.163 -10.795 25.315 1.00 38.28 92 MET A O 1
ATOM 761 N N . ASP A 1 93 ? -27.009 -12.330 24.180 1.00 45.47 93 ASP A N 1
ATOM 762 C CA . ASP A 1 93 ? -27.553 -13.514 24.875 1.00 45.47 93 ASP A CA 1
ATOM 763 C C . ASP A 1 93 ? -27.040 -13.601 26.326 1.00 45.47 93 ASP A C 1
ATOM 765 O O . ASP A 1 93 ? -27.713 -14.113 27.209 1.00 45.47 93 ASP A O 1
ATOM 769 N N . LEU A 1 94 ? -25.885 -13.015 26.646 1.00 40.97 94 LEU A N 1
ATOM 770 C CA . LEU A 1 94 ? -25.307 -12.892 27.988 1.00 40.97 94 LEU A CA 1
ATOM 771 C C . LEU A 1 94 ? -25.765 -11.613 28.698 1.00 40.97 94 LEU A C 1
ATOM 773 O O . LEU A 1 94 ? -25.560 -11.496 29.909 1.00 40.97 94 LEU A O 1
ATOM 777 N N . THR A 1 95 ? -26.491 -10.703 28.037 1.00 46.78 95 THR A N 1
ATOM 778 C CA . THR A 1 95 ? -27.437 -9.839 28.764 1.00 46.78 95 THR A CA 1
ATOM 779 C C . THR A 1 95 ? -28.616 -10.653 29.316 1.00 46.78 95 THR A C 1
ATOM 781 O O . THR A 1 95 ? -29.280 -10.205 30.253 1.00 46.78 95 THR A O 1
ATOM 784 N N . GLU A 1 96 ? -28.779 -11.908 28.870 1.00 45.91 96 GLU A N 1
ATOM 785 C CA . GLU A 1 96 ? -29.493 -12.969 29.586 1.00 45.91 96 GLU A CA 1
ATOM 786 C C . GLU A 1 96 ? -28.600 -13.814 30.515 1.00 45.91 96 GLU A C 1
ATOM 788 O O . GLU A 1 96 ? -29.010 -14.907 30.898 1.00 45.91 96 GLU A O 1
ATOM 793 N N . SER A 1 97 ? -27.415 -13.333 30.924 1.00 50.88 97 SER A N 1
ATOM 794 C CA . SER A 1 97 ? -26.513 -14.022 31.863 1.00 50.88 97 SER A CA 1
ATOM 795 C C . SER A 1 97 ? -27.324 -14.604 33.007 1.00 50.88 97 SER A C 1
ATOM 797 O O . SER A 1 97 ? -27.927 -13.851 33.773 1.00 50.88 97 SER A O 1
ATOM 799 N N . ASP A 1 98 ? -27.336 -15.933 33.136 1.00 49.12 98 ASP A N 1
ATOM 800 C CA . ASP A 1 98 ? -28.110 -16.654 34.151 1.00 49.12 98 ASP A CA 1
ATOM 801 C C . ASP A 1 98 ? -27.871 -16.107 35.558 1.00 49.12 98 ASP A C 1
ATOM 803 O O . ASP A 1 98 ? -28.748 -16.192 36.409 1.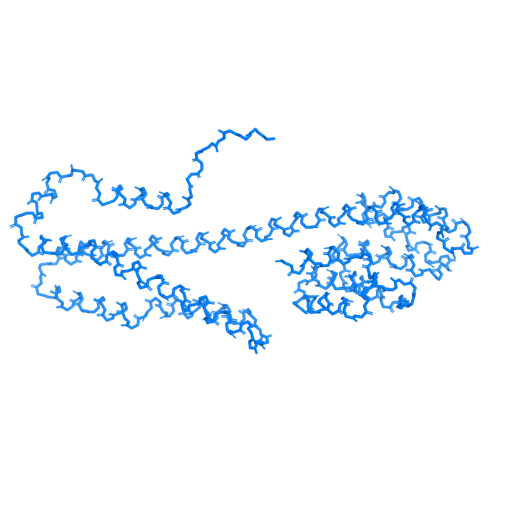00 49.12 98 ASP A O 1
ATOM 807 N N . LYS A 1 99 ? -26.720 -15.470 35.804 1.00 51.84 99 LYS A N 1
ATOM 808 C CA . LYS A 1 99 ? -26.428 -14.768 37.051 1.00 51.84 99 LYS A CA 1
ATOM 809 C C . LYS A 1 99 ? -27.232 -13.473 37.192 1.00 51.84 99 LYS A C 1
ATOM 811 O O . LYS A 1 99 ? -27.921 -13.330 38.197 1.00 51.84 99 LYS A O 1
ATOM 816 N N . ILE A 1 100 ? -27.227 -12.594 36.184 1.00 51.56 100 ILE A N 1
ATOM 817 C CA . ILE A 1 100 ? -28.063 -11.377 36.145 1.00 51.56 100 ILE A CA 1
ATOM 818 C C . ILE A 1 100 ? -29.546 -11.762 36.117 1.00 51.56 100 ILE A C 1
ATOM 820 O O . ILE A 1 100 ? -30.338 -11.192 36.859 1.00 51.56 100 ILE A O 1
ATOM 824 N N . ARG A 1 101 ? -29.932 -12.783 35.344 1.00 53.81 101 ARG A N 1
ATOM 825 C CA . ARG A 1 101 ? -31.277 -13.369 35.349 1.00 53.81 101 ARG A CA 1
ATOM 826 C C . ARG A 1 101 ? -31.636 -13.909 36.723 1.00 53.81 101 ARG A C 1
ATOM 828 O O . ARG A 1 101 ? -32.730 -13.618 37.184 1.00 53.81 101 ARG A O 1
ATOM 835 N N . SER A 1 102 ? -30.747 -14.635 37.403 1.00 56.53 102 SER A N 1
ATOM 836 C CA . SER A 1 102 ? -31.006 -15.169 38.745 1.00 56.53 102 SER A CA 1
ATOM 837 C C . SER A 1 102 ? -31.102 -14.062 39.787 1.00 56.53 102 SER A C 1
ATOM 839 O O . SER A 1 102 ? -31.968 -14.147 40.648 1.00 56.53 102 SER A O 1
ATOM 841 N N . GLU A 1 103 ? -30.301 -13.000 39.686 1.00 56.41 103 GLU A N 1
ATOM 842 C CA . GLU A 1 103 ? -30.354 -11.852 40.589 1.00 56.41 103 GLU A CA 1
ATOM 843 C C . GLU A 1 103 ? -31.608 -11.010 40.325 1.00 56.41 103 GLU A C 1
ATOM 845 O O . GLU A 1 103 ? -32.350 -10.721 41.259 1.00 56.41 103 GLU A O 1
ATOM 850 N N . ILE A 1 104 ? -31.950 -10.726 39.062 1.00 54.53 104 ILE A N 1
ATOM 851 C CA . ILE A 1 104 ? -33.229 -10.108 38.674 1.00 54.53 104 ILE A CA 1
ATOM 852 C C . ILE A 1 104 ? -34.399 -10.987 39.123 1.00 54.53 104 ILE A C 1
ATOM 854 O O . ILE A 1 104 ? -35.402 -10.468 39.604 1.00 54.53 104 ILE A O 1
ATOM 858 N N . HIS A 1 105 ? -34.295 -12.311 39.009 1.00 60.59 105 HIS A N 1
ATOM 859 C CA . HIS A 1 105 ? -35.331 -13.250 39.430 1.00 60.59 105 HIS A CA 1
ATOM 860 C C . HIS A 1 105 ? -35.443 -13.321 40.959 1.00 60.59 105 HIS A C 1
ATOM 862 O O . HIS A 1 105 ? -36.557 -13.337 41.477 1.00 60.59 105 HIS A O 1
ATOM 868 N N . GLN A 1 106 ? -34.331 -13.275 41.699 1.00 60.28 106 GLN A N 1
ATOM 869 C CA . GLN A 1 106 ? -34.314 -13.169 43.160 1.00 60.28 106 GLN A CA 1
ATOM 870 C C . GLN A 1 106 ? -34.898 -11.835 43.631 1.00 60.28 106 GLN A C 1
ATOM 872 O O . GLN A 1 106 ? -35.729 -11.837 44.537 1.00 60.28 106 GLN A O 1
ATOM 877 N N . ILE A 1 107 ? -34.561 -10.719 42.975 1.00 56.94 107 ILE A N 1
ATOM 878 C CA . ILE A 1 107 ? -35.156 -9.397 43.219 1.00 56.94 107 ILE A CA 1
ATOM 879 C C . ILE A 1 107 ? -36.654 -9.424 42.892 1.00 56.94 107 ILE A C 1
ATOM 881 O O . ILE A 1 107 ? -37.479 -8.919 43.652 1.00 56.94 107 ILE A O 1
ATOM 885 N N . LYS A 1 108 ? -37.057 -10.057 41.786 1.00 58.22 108 LYS A N 1
ATOM 886 C CA . LYS A 1 108 ? -38.464 -10.191 41.383 1.00 58.22 108 LYS A CA 1
ATOM 887 C C . LYS A 1 108 ? -39.259 -11.015 42.396 1.00 58.22 108 LYS A C 1
ATOM 889 O O . LYS A 1 108 ? -40.380 -10.626 42.717 1.00 58.22 108 LYS A O 1
ATOM 894 N N . LYS A 1 109 ? -38.667 -12.087 42.931 1.00 64.56 109 LYS A N 1
ATOM 895 C CA . LYS A 1 109 ? -39.256 -12.983 43.938 1.00 64.56 109 LYS A CA 1
ATOM 896 C C . LYS A 1 109 ? -39.311 -12.341 45.331 1.00 64.56 109 LYS A C 1
ATOM 898 O O . LYS A 1 109 ? -40.305 -12.500 46.033 1.00 64.56 109 LYS A O 1
ATOM 903 N N . SER A 1 110 ? -38.298 -11.559 45.718 1.00 55.62 110 SER A N 1
ATOM 904 C CA . SER A 1 110 ? -38.282 -10.811 46.988 1.00 55.62 110 SER A CA 1
ATOM 905 C C . SER A 1 110 ? -39.210 -9.587 46.977 1.00 55.62 110 SER A C 1
ATOM 907 O O . SER A 1 110 ? -39.695 -9.165 48.025 1.00 55.62 110 SER A O 1
ATOM 909 N N . THR A 1 111 ? -39.527 -9.051 45.794 1.00 51.34 111 THR A N 1
ATOM 910 C CA . THR A 1 111 ? -40.472 -7.932 45.611 1.00 51.34 111 THR A CA 1
ATOM 911 C C . THR A 1 111 ? -41.910 -8.365 45.321 1.00 51.34 111 THR A C 1
ATOM 913 O O . THR A 1 111 ? -42.801 -7.524 45.273 1.00 51.34 111 THR A O 1
ATOM 916 N N . GLU A 1 112 ? -42.176 -9.663 45.156 1.00 55.72 112 GLU A N 1
ATOM 917 C CA . GLU A 1 112 ? -43.485 -10.196 44.746 1.00 55.72 112 GLU A CA 1
ATOM 918 C C . GLU A 1 112 ? -44.589 -10.040 45.806 1.00 55.72 112 GLU A C 1
ATOM 920 O O . GLU A 1 112 ? -45.771 -10.069 45.476 1.00 55.72 112 GLU A O 1
ATOM 925 N N . LYS A 1 113 ? -44.206 -9.815 47.070 1.00 55.50 113 LYS A N 1
ATOM 926 C CA . LYS A 1 113 ? -45.118 -9.517 48.189 1.00 55.50 113 LYS A CA 1
ATOM 927 C C . LYS A 1 113 ? -45.257 -8.022 48.507 1.00 55.50 113 LYS A C 1
ATOM 929 O O . LYS A 1 113 ? -45.967 -7.681 49.447 1.00 55.50 113 LYS A O 1
ATOM 934 N N . LYS A 1 114 ? -44.566 -7.138 47.779 1.00 53.59 114 LYS A N 1
ATOM 935 C CA . LYS A 1 114 ? -44.504 -5.700 48.087 1.00 53.59 114 LYS A CA 1
ATOM 936 C C . LYS A 1 114 ? -45.465 -4.893 47.224 1.00 53.59 114 LYS A C 1
ATOM 938 O O . LYS A 1 114 ? -45.825 -5.315 46.125 1.00 53.59 114 LYS A O 1
ATOM 943 N N . GLU A 1 115 ? -45.859 -3.721 47.718 1.00 61.81 115 GLU A N 1
ATOM 944 C CA . GLU A 1 115 ? -46.746 -2.817 46.990 1.00 61.81 115 GLU A CA 1
ATOM 945 C C . GLU A 1 115 ? -46.208 -2.513 45.576 1.00 61.81 115 GLU A C 1
ATOM 947 O O . GLU A 1 115 ? -45.006 -2.278 45.394 1.00 61.81 115 GLU A O 1
ATOM 952 N N . PRO A 1 116 ? -47.085 -2.481 44.554 1.00 68.06 116 PRO A N 1
ATOM 953 C CA . PRO A 1 116 ? -46.705 -2.329 43.145 1.00 68.06 116 PRO A CA 1
ATOM 954 C C . PRO A 1 116 ? -45.870 -1.068 42.857 1.00 68.06 116 PRO A C 1
ATOM 956 O O . PRO A 1 116 ? -45.102 -1.037 41.892 1.00 68.06 116 PRO A O 1
ATOM 959 N N . VAL A 1 117 ? -45.966 -0.051 43.717 1.00 61.19 117 VAL A N 1
ATOM 960 C CA . VAL A 1 117 ? -45.215 1.205 43.616 1.00 61.19 117 VAL A CA 1
ATOM 961 C C . VAL A 1 117 ? -43.709 0.969 43.788 1.00 61.19 117 VAL A C 1
ATOM 963 O O . VAL A 1 117 ? -42.931 1.391 42.929 1.00 61.19 117 VAL A O 1
ATOM 966 N N . ILE A 1 118 ? -43.291 0.212 44.809 1.00 60.44 118 ILE A N 1
ATOM 967 C CA . ILE A 1 118 ? -41.873 -0.066 45.111 1.00 60.44 118 ILE A CA 1
ATOM 968 C C . ILE A 1 118 ? -41.227 -0.878 43.979 1.00 60.44 118 ILE A C 1
ATOM 970 O O . ILE A 1 118 ? -40.099 -0.599 43.563 1.00 60.44 118 ILE A O 1
ATOM 974 N N . ARG A 1 119 ? -41.974 -1.832 43.405 1.00 58.56 119 ARG A N 1
ATOM 975 C CA . ARG A 1 119 ? -41.520 -2.659 42.273 1.00 58.56 119 ARG A CA 1
ATOM 976 C C . ARG A 1 119 ? -41.218 -1.808 41.037 1.00 58.56 119 ARG A C 1
ATOM 978 O O . ARG A 1 119 ? -40.214 -2.028 40.364 1.00 58.56 119 ARG A O 1
ATOM 985 N N . SER A 1 120 ? -42.053 -0.801 40.772 1.00 61.62 120 SER A N 1
ATOM 986 C CA . SER A 1 120 ? -41.862 0.110 39.639 1.00 61.62 120 SER A CA 1
ATOM 987 C C . SER A 1 120 ? -40.630 1.013 39.800 1.00 61.62 120 SER A C 1
ATOM 989 O O . SER A 1 120 ? -39.946 1.293 38.815 1.00 61.62 120 SER A O 1
ATOM 991 N N . ILE A 1 121 ? -40.310 1.427 41.033 1.00 67.25 121 ILE A N 1
ATOM 992 C CA . ILE A 1 121 ? -39.168 2.302 41.334 1.00 67.25 121 ILE A CA 1
ATOM 993 C C . ILE A 1 121 ? -37.852 1.532 41.194 1.00 67.25 121 ILE A C 1
ATOM 995 O O . ILE A 1 121 ? -36.942 1.998 40.503 1.00 67.25 121 ILE A O 1
ATOM 999 N N . LEU A 1 122 ? -37.764 0.334 41.782 1.00 61.34 122 LEU A N 1
ATOM 1000 C CA . LEU A 1 122 ? -36.578 -0.521 41.671 1.00 61.34 122 LEU A CA 1
ATOM 1001 C C . LEU A 1 122 ? -36.298 -0.914 40.218 1.00 61.34 122 LEU A C 1
ATOM 1003 O O . LEU A 1 122 ? -35.166 -0.780 39.758 1.00 61.34 122 LEU A O 1
ATOM 1007 N N . TYR A 1 123 ? -37.329 -1.313 39.468 1.00 66.12 123 TYR A N 1
ATOM 1008 C CA . TYR A 1 123 ? -37.172 -1.681 38.061 1.00 66.12 123 TYR A CA 1
ATOM 1009 C C . TYR A 1 123 ? -36.657 -0.509 37.212 1.00 66.12 123 TYR A C 1
ATOM 1011 O O . TYR A 1 123 ? -35.728 -0.679 36.427 1.00 66.12 123 TYR A O 1
ATOM 1019 N N . ARG A 1 124 ? -37.180 0.711 37.417 1.00 67.50 124 ARG A N 1
ATOM 1020 C CA . ARG A 1 124 ? -36.676 1.905 36.716 1.00 67.50 124 ARG A CA 1
ATOM 1021 C C . ARG A 1 124 ? -35.215 2.207 37.047 1.00 67.50 124 ARG A C 1
ATOM 1023 O O . ARG A 1 124 ? -34.485 2.623 36.152 1.00 67.50 124 ARG A O 1
ATOM 1030 N N . ARG A 1 125 ? -34.780 2.020 38.298 1.00 66.88 125 ARG A N 1
ATOM 1031 C CA . ARG A 1 125 ? -33.381 2.260 38.691 1.00 66.88 125 ARG A CA 1
ATOM 1032 C C . ARG A 1 125 ? -32.435 1.221 38.084 1.00 66.88 125 ARG A C 1
ATOM 1034 O O . ARG A 1 125 ? -31.436 1.616 37.495 1.00 66.88 125 ARG A O 1
ATOM 1041 N N . VAL A 1 126 ? -32.788 -0.066 38.124 1.00 68.75 126 VAL A N 1
ATOM 1042 C CA . VAL A 1 126 ? -31.988 -1.140 37.502 1.00 68.75 126 VAL A CA 1
ATOM 1043 C C . VAL A 1 126 ? -31.879 -0.943 35.988 1.00 68.75 126 VAL A C 1
ATOM 1045 O O . VAL A 1 126 ? -30.779 -0.986 35.446 1.00 68.75 126 VAL A O 1
ATOM 1048 N N . MET A 1 127 ? -32.989 -0.634 35.310 1.00 68.06 127 MET A N 1
ATOM 1049 C CA . MET A 1 127 ? -32.977 -0.393 33.862 1.00 68.06 127 MET A CA 1
ATOM 1050 C C . MET A 1 127 ? -32.159 0.845 33.474 1.00 68.06 127 MET A C 1
ATOM 1052 O O . MET A 1 127 ? -31.509 0.838 32.434 1.00 68.06 127 MET A O 1
ATOM 1056 N N . ARG A 1 128 ? -32.145 1.900 34.305 1.00 66.12 128 ARG A N 1
ATOM 1057 C CA . ARG A 1 128 ? -31.284 3.074 34.076 1.00 66.12 128 ARG A CA 1
ATOM 1058 C C . ARG A 1 128 ? -29.805 2.721 34.182 1.00 66.12 128 ARG A C 1
ATOM 1060 O O . ARG A 1 128 ? -29.042 3.126 33.315 1.00 66.12 128 ARG A O 1
ATOM 1067 N N . VAL A 1 129 ? -29.410 1.952 35.196 1.00 69.31 129 VAL A N 1
ATOM 1068 C CA . VAL A 1 129 ? -28.013 1.513 35.355 1.00 69.31 129 VAL A CA 1
ATOM 1069 C C . VAL A 1 129 ? -27.598 0.613 34.191 1.00 69.31 129 VAL A C 1
ATOM 1071 O O . VAL A 1 129 ? -26.566 0.861 33.578 1.00 69.31 129 VAL A O 1
ATOM 1074 N N . ALA A 1 130 ? -28.434 -0.359 33.812 1.00 67.69 130 ALA A N 1
ATOM 1075 C CA . ALA A 1 130 ? -28.168 -1.228 32.666 1.00 67.69 130 ALA A CA 1
ATOM 1076 C C . ALA A 1 130 ? -28.011 -0.434 31.357 1.00 67.69 130 ALA A C 1
ATOM 1078 O O . ALA A 1 130 ? -27.075 -0.679 30.602 1.00 67.69 130 ALA A O 1
ATOM 1079 N N . ALA A 1 131 ? -28.873 0.560 31.113 1.00 66.56 131 ALA A N 1
ATOM 1080 C CA . ALA A 1 131 ? -28.778 1.423 29.936 1.00 66.56 131 ALA A CA 1
ATOM 1081 C C . ALA A 1 131 ? -27.500 2.279 29.928 1.00 66.56 131 ALA A C 1
ATOM 1083 O O . ALA A 1 131 ? -26.892 2.451 28.874 1.00 66.56 131 ALA A O 1
ATOM 1084 N N . ILE A 1 132 ? -27.071 2.795 31.085 1.00 73.06 132 ILE A N 1
ATOM 1085 C CA . ILE A 1 132 ? -25.819 3.557 31.210 1.00 73.06 132 ILE A CA 1
ATOM 1086 C C . ILE A 1 132 ? -24.613 2.661 30.906 1.00 73.06 132 ILE A C 1
ATOM 1088 O O . ILE A 1 132 ? -23.747 3.061 30.133 1.00 73.06 132 ILE A O 1
ATOM 1092 N N . VAL A 1 133 ? -24.584 1.439 31.446 1.00 74.62 133 VAL A N 1
ATOM 1093 C CA . VAL A 1 133 ? -23.508 0.469 31.181 1.00 74.62 133 VAL A CA 1
ATOM 1094 C C . VAL A 1 133 ? -23.462 0.093 29.698 1.00 74.62 133 VAL A C 1
ATOM 1096 O O . VAL A 1 133 ? -22.396 0.136 29.091 1.00 74.62 133 VAL A O 1
ATOM 1099 N N . LEU A 1 134 ? -24.613 -0.184 29.078 1.00 72.94 134 LEU A N 1
ATOM 1100 C CA . LEU A 1 134 ? -24.708 -0.459 27.640 1.00 72.94 134 LEU A CA 1
ATOM 1101 C C . LEU A 1 134 ? -24.208 0.715 26.790 1.00 72.94 134 LEU A C 1
ATOM 1103 O O . LEU A 1 134 ? -23.425 0.511 25.865 1.00 72.94 134 LEU A O 1
ATOM 1107 N N . MET A 1 135 ? -24.606 1.948 27.115 1.00 69.88 135 MET A N 1
ATOM 1108 C CA . MET A 1 135 ? -24.124 3.137 26.405 1.00 69.88 135 MET A CA 1
ATOM 1109 C C . MET A 1 135 ? -22.617 3.352 26.584 1.00 69.88 135 MET A C 1
ATOM 1111 O O . MET A 1 135 ? -21.952 3.750 25.629 1.00 69.88 135 MET A O 1
ATOM 1115 N N . ALA A 1 136 ? -22.062 3.058 27.763 1.00 73.75 136 ALA A N 1
ATOM 1116 C CA . ALA A 1 136 ? -20.625 3.140 28.008 1.00 73.75 136 ALA A CA 1
ATOM 1117 C C . ALA A 1 136 ? -19.845 2.097 27.192 1.00 73.75 136 ALA A C 1
ATOM 1119 O O . ALA A 1 136 ? -18.828 2.438 26.592 1.00 73.75 136 ALA A O 1
ATOM 1120 N N . ILE A 1 137 ? -20.350 0.862 27.102 1.00 77.56 137 ILE A N 1
ATOM 1121 C CA . ILE A 1 137 ? -19.754 -0.206 26.287 1.00 77.56 137 ILE A CA 1
ATOM 1122 C C . ILE A 1 137 ? -19.785 0.182 24.804 1.00 77.56 137 ILE A C 1
ATOM 1124 O O . ILE A 1 137 ? -18.741 0.209 24.156 1.00 77.56 137 ILE A O 1
ATOM 1128 N N . VAL A 1 138 ? -20.951 0.561 24.269 1.00 77.38 138 VAL A N 1
ATOM 1129 C CA . VAL A 1 138 ? -21.088 0.973 22.858 1.00 77.38 138 VAL A CA 1
ATOM 1130 C C . VAL A 1 138 ? -20.216 2.195 22.549 1.00 77.38 138 VAL A C 1
ATOM 1132 O O . VAL A 1 138 ? -19.549 2.234 21.515 1.00 77.38 138 VAL A O 1
ATOM 1135 N N . GLY A 1 139 ? -20.168 3.172 23.459 1.00 83.44 139 GLY A N 1
ATOM 1136 C CA . GLY A 1 139 ? -19.301 4.342 23.340 1.00 83.44 139 GLY A CA 1
ATOM 1137 C C . GLY A 1 139 ? -17.814 3.982 23.339 1.00 83.44 139 GLY A C 1
ATOM 1138 O O . GLY A 1 139 ? -17.062 4.512 22.523 1.00 83.44 139 GLY A O 1
ATOM 1139 N N . PHE A 1 140 ? -17.391 3.051 24.199 1.00 78.50 140 PHE A N 1
ATOM 1140 C CA . PHE A 1 140 ? -16.010 2.575 24.268 1.00 78.50 140 PHE A CA 1
ATOM 1141 C C . PHE A 1 140 ? -15.590 1.852 22.983 1.00 78.50 140 PHE A C 1
ATOM 1143 O O . PHE A 1 140 ? -14.569 2.206 22.396 1.00 78.50 140 PHE A O 1
ATOM 1150 N N . TRP A 1 141 ? -16.395 0.908 22.486 1.00 71.56 141 TRP A N 1
ATOM 1151 C CA . TRP A 1 141 ? -16.102 0.196 21.236 1.00 71.56 141 TRP A CA 1
ATOM 1152 C C . TRP A 1 141 ? -16.122 1.123 20.016 1.00 71.56 141 TRP A C 1
ATOM 1154 O O . TRP A 1 141 ? -15.231 1.050 19.167 1.00 71.56 141 TRP A O 1
ATOM 1164 N N . GLY A 1 142 ? -17.085 2.049 19.952 1.00 76.69 142 GLY A N 1
ATOM 1165 C CA . GLY A 1 142 ? -17.129 3.079 18.914 1.00 76.69 142 GLY A CA 1
ATOM 1166 C C . GLY A 1 142 ? -15.884 3.972 18.923 1.00 76.69 142 GLY A C 1
ATOM 1167 O O . GLY A 1 142 ? -15.324 4.263 17.865 1.00 76.69 142 GLY A O 1
ATOM 1168 N N . TYR A 1 143 ? -15.406 4.351 20.112 1.00 74.00 143 TYR A N 1
ATOM 1169 C CA . TYR A 1 143 ? -14.175 5.122 20.281 1.00 74.00 143 TYR A CA 1
ATOM 1170 C C . TYR A 1 143 ? -12.927 4.341 19.850 1.00 74.00 143 TYR A C 1
ATOM 1172 O O . TYR A 1 143 ? -12.107 4.884 19.112 1.00 74.00 143 TYR A O 1
ATOM 1180 N N . GLN A 1 144 ? -12.793 3.070 20.246 1.00 70.06 144 GLN A N 1
ATOM 1181 C CA . GLN A 1 144 ? -11.660 2.227 19.839 1.00 70.06 144 GLN A CA 1
ATOM 1182 C C . GLN A 1 144 ? -11.595 2.068 18.316 1.00 70.06 144 GLN A C 1
ATOM 1184 O O . GLN A 1 144 ? -10.537 2.264 17.720 1.00 70.06 144 GLN A O 1
ATOM 1189 N N . ARG A 1 145 ? -12.738 1.809 17.665 1.00 67.25 145 ARG A N 1
ATOM 1190 C CA . ARG A 1 145 ? -12.822 1.716 16.200 1.00 67.25 145 ARG A CA 1
ATOM 1191 C C . ARG A 1 145 ? -12.448 3.029 15.516 1.00 67.25 145 ARG A C 1
ATOM 1193 O O . ARG A 1 145 ? -11.709 3.018 14.535 1.00 67.25 145 ARG A O 1
ATOM 1200 N N . TRP A 1 146 ? -12.944 4.157 16.025 1.00 75.06 146 TRP A N 1
ATOM 1201 C CA . TRP A 1 146 ? -12.582 5.474 15.501 1.00 75.06 146 TRP A CA 1
ATOM 1202 C C . TRP A 1 146 ? -11.082 5.747 15.653 1.00 75.06 146 TRP A C 1
ATOM 1204 O O . TRP A 1 146 ? -10.450 6.202 14.704 1.00 75.06 146 TRP A O 1
ATOM 1214 N N . ASN A 1 147 ? -10.494 5.422 16.806 1.00 67.62 147 ASN A N 1
ATOM 1215 C CA . ASN A 1 147 ? -9.068 5.611 17.052 1.00 67.62 147 ASN A CA 1
ATOM 1216 C C . ASN A 1 147 ? -8.203 4.731 16.130 1.00 67.62 147 ASN A C 1
ATOM 1218 O O . ASN A 1 147 ? -7.229 5.224 15.568 1.00 67.62 147 ASN A O 1
ATOM 1222 N N . ALA A 1 148 ? -8.595 3.474 15.897 1.00 61.56 148 ALA A N 1
ATOM 1223 C CA . ALA A 1 148 ? -7.929 2.586 14.941 1.00 61.56 148 ALA A CA 1
ATOM 1224 C C . ALA A 1 148 ? -7.996 3.125 13.497 1.00 61.56 148 ALA A C 1
ATOM 1226 O O . ALA A 1 148 ? -6.991 3.119 12.787 1.00 61.56 148 ALA A O 1
ATOM 1227 N N . ASP A 1 149 ? -9.144 3.666 13.071 1.00 63.50 149 ASP A N 1
ATOM 1228 C CA . ASP A 1 149 ? -9.299 4.302 11.751 1.00 63.50 149 ASP A CA 1
ATOM 1229 C C . ASP A 1 149 ? -8.449 5.582 11.618 1.00 63.50 149 ASP A C 1
ATOM 1231 O O . ASP A 1 149 ? -7.847 5.833 10.573 1.00 63.50 149 ASP A O 1
ATOM 1235 N N . GLN A 1 150 ? -8.335 6.383 12.684 1.00 69.44 150 GLN A N 1
ATOM 1236 C CA . GLN A 1 150 ? -7.449 7.554 12.699 1.00 69.44 150 GLN A CA 1
ATOM 1237 C C . GLN A 1 150 ? -5.972 7.161 12.659 1.00 69.44 150 GLN A C 1
ATOM 1239 O O . GLN A 1 150 ? -5.204 7.760 11.909 1.00 69.44 150 GLN A O 1
ATOM 1244 N N . GLN A 1 151 ? -5.563 6.144 13.420 1.00 64.62 151 GLN A N 1
ATOM 1245 C CA . GLN A 1 151 ? -4.204 5.606 13.356 1.00 64.62 151 GLN A CA 1
ATOM 1246 C C . GLN A 1 151 ? -3.889 5.056 11.964 1.00 64.62 151 GLN A C 1
ATOM 1248 O O . GLN A 1 151 ? -2.815 5.332 11.439 1.00 64.62 151 GLN A O 1
ATOM 1253 N N . PHE A 1 152 ? -4.843 4.383 11.318 1.00 62.62 152 PHE A N 1
ATOM 1254 C CA . PHE A 1 152 ? -4.703 3.918 9.940 1.00 62.62 152 PHE A CA 1
ATOM 1255 C C . PHE A 1 152 ? -4.550 5.073 8.943 1.00 62.62 152 PHE A C 1
ATOM 1257 O O . PHE A 1 152 ? -3.646 5.051 8.112 1.00 62.62 152 PHE A O 1
ATOM 1264 N N . LYS A 1 153 ? -5.379 6.119 9.042 1.00 64.19 153 LYS A N 1
ATOM 1265 C CA . LYS A 1 153 ? -5.272 7.317 8.188 1.00 64.19 153 LYS A CA 1
ATOM 1266 C C . LYS A 1 153 ? -3.958 8.064 8.393 1.00 64.19 153 LYS A C 1
ATOM 1268 O O . LYS A 1 153 ? -3.351 8.501 7.420 1.00 64.19 153 LYS A O 1
ATOM 1273 N N . ASN A 1 154 ? -3.499 8.176 9.637 1.00 65.50 154 ASN A N 1
ATOM 1274 C CA . ASN A 1 154 ? -2.195 8.755 9.947 1.00 65.50 154 ASN A CA 1
ATOM 1275 C C . ASN A 1 154 ? -1.058 7.871 9.412 1.00 65.50 154 ASN A C 1
ATOM 1277 O O . ASN A 1 154 ? -0.102 8.400 8.855 1.00 65.50 154 ASN A O 1
ATOM 1281 N N . GLY A 1 155 ? -1.210 6.545 9.489 1.00 64.94 155 GLY A N 1
ATOM 1282 C CA . GLY A 1 155 ? -0.322 5.556 8.878 1.00 64.94 155 GLY A CA 1
ATOM 1283 C C . GLY A 1 155 ? -0.250 5.677 7.350 1.00 64.94 155 GLY A C 1
ATOM 1284 O O . GLY A 1 155 ? 0.830 5.632 6.766 1.00 64.94 155 GLY A O 1
ATOM 1285 N N . LEU A 1 156 ? -1.386 5.915 6.689 1.00 61.75 156 LEU A N 1
ATOM 1286 C CA . LEU A 1 156 ? -1.449 6.201 5.252 1.00 61.75 156 LEU A CA 1
ATOM 1287 C C . LEU A 1 156 ? -0.780 7.535 4.896 1.00 61.75 156 LEU A C 1
ATOM 1289 O O . LEU A 1 156 ? -0.130 7.635 3.860 1.00 61.75 156 LEU A O 1
ATOM 1293 N N . LEU A 1 157 ? -0.892 8.551 5.756 1.00 59.31 157 LEU A N 1
ATOM 1294 C CA . LEU A 1 157 ? -0.196 9.825 5.566 1.00 59.31 157 LEU A CA 1
ATOM 1295 C C . LEU A 1 157 ? 1.326 9.641 5.663 1.00 59.31 157 LEU A C 1
ATOM 1297 O O . LEU A 1 157 ? 2.066 10.156 4.827 1.00 59.31 157 LEU A O 1
ATOM 1301 N N . THR A 1 158 ? 1.791 8.857 6.643 1.00 67.38 158 THR A N 1
ATOM 1302 C CA . THR A 1 158 ? 3.204 8.471 6.745 1.00 67.38 158 THR A CA 1
ATOM 1303 C C . THR A 1 158 ? 3.642 7.583 5.587 1.00 67.38 158 THR A C 1
ATOM 1305 O O . THR A 1 158 ? 4.795 7.656 5.186 1.00 67.38 158 THR A O 1
ATOM 1308 N N . TYR A 1 159 ? 2.735 6.799 5.000 1.00 66.81 159 TYR A N 1
ATOM 1309 C CA . TYR A 1 159 ? 3.012 5.974 3.828 1.00 66.81 159 TYR A CA 1
ATOM 1310 C C . TYR A 1 159 ? 3.198 6.806 2.556 1.00 66.81 159 TYR A C 1
ATOM 1312 O O . TYR A 1 159 ? 4.181 6.613 1.850 1.00 66.81 159 TYR A O 1
ATOM 1320 N N . ASP A 1 160 ? 2.315 7.771 2.284 1.00 67.75 160 ASP A N 1
ATOM 1321 C CA . ASP A 1 160 ? 2.477 8.696 1.153 1.00 67.75 160 ASP A CA 1
ATOM 1322 C C . ASP A 1 160 ? 3.779 9.507 1.281 1.00 67.75 160 ASP A C 1
ATOM 1324 O O . ASP A 1 160 ? 4.400 9.853 0.275 1.00 67.75 160 ASP A O 1
ATOM 1328 N N . GLN A 1 161 ? 4.198 9.814 2.512 1.00 74.94 161 GLN A N 1
ATOM 1329 C CA . GLN A 1 161 ? 5.478 10.462 2.777 1.00 74.94 161 GLN A CA 1
ATOM 1330 C C . GLN A 1 161 ? 6.655 9.499 2.592 1.00 74.94 161 GLN A C 1
ATOM 1332 O O . GLN A 1 161 ? 7.609 9.841 1.907 1.00 74.94 161 GLN A O 1
ATOM 1337 N N . PHE A 1 162 ? 6.547 8.271 3.092 1.00 76.44 162 PHE A N 1
ATOM 1338 C CA . PHE A 1 162 ? 7.543 7.223 2.897 1.00 76.44 162 PHE A CA 1
ATOM 1339 C C . PHE A 1 162 ? 7.758 6.890 1.412 1.00 76.44 162 PHE A C 1
ATOM 1341 O O . PHE A 1 162 ? 8.901 6.789 0.981 1.00 76.44 162 PHE A O 1
ATOM 1348 N N . ILE A 1 163 ? 6.692 6.773 0.607 1.00 71.31 163 ILE A N 1
ATOM 1349 C CA . ILE A 1 163 ? 6.813 6.583 -0.847 1.00 71.31 163 ILE A CA 1
ATOM 1350 C C . ILE A 1 163 ? 7.577 7.753 -1.463 1.00 71.31 163 ILE A C 1
ATOM 1352 O O . ILE A 1 163 ? 8.459 7.526 -2.281 1.00 71.31 163 ILE A O 1
ATOM 1356 N N . ARG A 1 164 ? 7.259 8.999 -1.086 1.00 73.12 164 ARG A N 1
ATOM 1357 C CA . ARG A 1 164 ? 7.983 10.171 -1.601 1.00 73.12 164 ARG A CA 1
ATOM 1358 C C . ARG A 1 164 ? 9.458 10.136 -1.226 1.00 73.12 164 ARG A C 1
ATOM 1360 O O . ARG A 1 164 ? 10.288 10.363 -2.100 1.00 73.12 164 ARG A O 1
ATOM 1367 N N . ASP A 1 165 ? 9.768 9.818 0.025 1.00 78.50 165 ASP A N 1
ATOM 1368 C CA . ASP A 1 165 ? 11.143 9.751 0.514 1.00 78.50 165 ASP A CA 1
ATOM 1369 C C . ASP A 1 165 ? 11.923 8.622 -0.193 1.00 78.50 165 ASP A C 1
ATOM 1371 O O . ASP A 1 165 ? 13.065 8.823 -0.606 1.00 78.50 165 ASP A O 1
ATOM 1375 N N . ASP A 1 166 ? 11.303 7.453 -0.406 1.00 73.25 166 ASP A N 1
ATOM 1376 C CA . ASP A 1 166 ? 11.900 6.327 -1.143 1.00 73.25 166 ASP A CA 1
ATOM 1377 C C . ASP A 1 166 ? 12.098 6.671 -2.629 1.00 73.25 166 ASP A C 1
ATOM 1379 O O . ASP A 1 166 ? 13.157 6.402 -3.197 1.00 73.25 166 ASP A O 1
ATOM 1383 N N . ILE A 1 167 ? 11.125 7.341 -3.254 1.00 68.06 167 ILE A N 1
ATOM 1384 C CA . ILE A 1 167 ? 11.225 7.863 -4.623 1.00 68.06 167 ILE A CA 1
ATOM 1385 C C . ILE A 1 167 ? 12.387 8.854 -4.749 1.00 68.06 167 ILE A C 1
ATOM 1387 O O . ILE A 1 167 ? 13.172 8.776 -5.699 1.00 68.06 167 ILE A O 1
ATOM 1391 N N . GLU A 1 168 ? 12.513 9.784 -3.803 1.00 73.44 168 GLU A N 1
ATOM 1392 C CA . GLU A 1 168 ? 13.570 10.793 -3.805 1.00 73.44 168 GLU A CA 1
ATOM 1393 C C . GLU A 1 168 ? 14.950 10.140 -3.641 1.00 73.44 168 GLU A C 1
ATOM 1395 O O . GLU A 1 168 ? 15.879 10.450 -4.394 1.00 73.44 168 GLU A O 1
ATOM 1400 N N . GLN A 1 169 ? 15.076 9.166 -2.734 1.00 72.81 169 GLN A N 1
ATOM 1401 C CA . GLN A 1 169 ? 16.313 8.407 -2.550 1.00 72.81 169 GLN A CA 1
ATOM 1402 C C . GLN A 1 169 ? 16.690 7.581 -3.788 1.00 72.81 169 GLN A C 1
ATOM 1404 O O . GLN A 1 169 ? 17.857 7.592 -4.193 1.00 72.81 169 GLN A O 1
ATOM 1409 N N . LEU A 1 170 ? 15.725 6.916 -4.430 1.00 65.19 170 LEU A N 1
ATOM 1410 C CA . LEU A 1 170 ? 15.947 6.161 -5.670 1.00 65.19 170 LEU A CA 1
ATOM 1411 C C . LEU A 1 170 ? 16.327 7.071 -6.845 1.00 65.19 170 LEU A C 1
ATOM 1413 O O . LEU A 1 170 ? 17.164 6.706 -7.671 1.00 65.19 170 LEU A O 1
ATOM 1417 N N . GLY A 1 171 ? 15.768 8.283 -6.907 1.00 59.94 171 GLY A N 1
ATOM 1418 C CA . GLY A 1 171 ? 16.153 9.291 -7.896 1.00 59.94 171 GLY A CA 1
ATOM 1419 C C . GLY A 1 171 ? 17.624 9.711 -7.779 1.00 59.94 171 GLY A C 1
ATOM 1420 O O . GLY A 1 171 ? 18.276 9.978 -8.793 1.00 59.94 171 GLY A O 1
ATOM 1421 N N . LEU A 1 172 ? 18.165 9.724 -6.556 1.00 51.50 172 LEU A N 1
ATOM 1422 C CA . LEU A 1 172 ? 19.556 10.080 -6.264 1.00 51.50 172 LEU A CA 1
ATOM 1423 C C . LEU A 1 172 ? 20.520 8.904 -6.462 1.00 51.50 172 LEU A C 1
ATOM 1425 O O . LEU A 1 172 ? 21.626 9.088 -6.980 1.00 51.50 172 LEU A O 1
ATOM 1429 N N . GLN A 1 173 ? 20.108 7.689 -6.101 1.00 56.22 173 GLN A N 1
ATOM 1430 C CA . GLN A 1 173 ? 20.895 6.477 -6.303 1.00 56.22 173 GLN A CA 1
ATOM 1431 C C . GLN A 1 173 ? 20.617 5.879 -7.678 1.00 56.22 173 GLN A C 1
ATOM 1433 O O . GLN A 1 173 ? 19.950 4.865 -7.808 1.00 56.22 173 GLN A O 1
ATOM 1438 N N . GLY A 1 174 ? 21.166 6.517 -8.714 1.00 52.03 174 GLY A N 1
ATOM 1439 C CA . GLY A 1 174 ? 21.700 5.789 -9.865 1.00 52.03 174 GLY A CA 1
ATOM 1440 C C . GLY A 1 174 ? 20.883 4.597 -10.366 1.00 52.03 174 GLY A C 1
ATOM 1441 O O . GLY A 1 174 ? 21.456 3.517 -10.425 1.00 52.03 174 GLY A O 1
ATOM 1442 N N . ILE A 1 175 ? 19.598 4.764 -10.707 1.00 56.41 175 ILE A N 1
ATOM 1443 C CA . ILE A 1 175 ? 18.786 3.659 -11.242 1.00 56.41 175 ILE A CA 1
ATOM 1444 C C . ILE A 1 175 ? 19.569 3.024 -12.396 1.00 56.41 175 ILE A C 1
ATOM 1446 O O . ILE A 1 175 ? 20.013 3.745 -13.300 1.00 56.41 175 ILE A O 1
ATOM 1450 N N . GLY A 1 176 ? 19.780 1.707 -12.335 1.00 56.03 176 GLY A N 1
ATOM 1451 C CA . GLY A 1 176 ? 20.558 0.914 -13.293 1.00 56.03 176 GLY A CA 1
ATOM 1452 C C . GLY A 1 176 ? 19.903 0.810 -14.672 1.00 56.03 176 GLY A C 1
ATOM 1453 O O . GLY A 1 176 ? 19.959 -0.234 -15.307 1.00 56.03 176 GLY A O 1
ATOM 1454 N N . MET A 1 177 ? 19.244 1.874 -15.128 1.00 65.50 177 MET A N 1
ATOM 1455 C CA . MET A 1 177 ? 18.581 1.937 -16.416 1.00 65.50 177 MET A CA 1
ATOM 1456 C C . MET A 1 177 ? 19.618 2.051 -17.523 1.00 65.50 177 MET A C 1
ATOM 1458 O O . MET A 1 177 ? 20.342 3.044 -17.619 1.00 65.50 177 MET A O 1
ATOM 1462 N N . GLU A 1 178 ? 19.619 1.060 -18.407 1.00 67.94 178 GLU A N 1
ATOM 1463 C CA . GLU A 1 178 ? 20.395 1.095 -19.646 1.00 67.94 178 GLU A CA 1
ATOM 1464 C C . GLU A 1 178 ? 19.849 2.146 -20.632 1.00 67.94 178 GLU A C 1
ATOM 1466 O O . GLU A 1 178 ? 20.588 2.638 -21.484 1.00 67.94 178 GLU A O 1
ATOM 1471 N N . ASN A 1 179 ? 18.574 2.545 -20.493 1.00 75.56 179 ASN A N 1
ATOM 1472 C CA . ASN A 1 179 ? 17.941 3.567 -21.327 1.00 75.56 179 ASN A CA 1
ATOM 1473 C C . ASN A 1 179 ? 17.826 4.927 -20.595 1.00 75.56 179 ASN A C 1
ATOM 1475 O O . ASN A 1 179 ? 16.954 5.092 -19.736 1.00 75.56 179 ASN A O 1
ATOM 1479 N N . PRO A 1 180 ? 18.650 5.933 -20.950 1.00 79.88 180 PRO A N 1
ATOM 1480 C CA . PRO A 1 180 ? 18.651 7.236 -20.285 1.00 79.88 180 PRO A CA 1
ATOM 1481 C C . PRO A 1 180 ? 17.385 8.068 -20.548 1.00 79.88 180 PRO A C 1
ATOM 1483 O O . PRO A 1 180 ? 17.031 8.891 -19.710 1.00 79.88 180 PRO A O 1
ATOM 1486 N N . ILE A 1 181 ? 16.685 7.848 -21.669 1.00 81.75 181 ILE A N 1
ATOM 1487 C CA . ILE A 1 181 ? 15.458 8.588 -22.012 1.00 81.75 181 ILE A CA 1
ATOM 1488 C C . ILE A 1 181 ? 14.315 8.141 -21.103 1.00 81.75 181 ILE A C 1
ATOM 1490 O O . ILE A 1 181 ? 13.660 8.965 -20.471 1.00 81.75 181 ILE A O 1
ATOM 1494 N N . LEU A 1 182 ? 14.118 6.826 -20.990 1.00 77.25 182 LEU A N 1
ATOM 1495 C CA . LEU A 1 182 ? 13.127 6.258 -20.075 1.00 77.25 182 LEU A CA 1
ATOM 1496 C C . LEU A 1 182 ? 13.452 6.626 -18.621 1.00 77.25 182 LEU A C 1
ATOM 1498 O O . LEU A 1 182 ? 12.548 6.865 -17.828 1.00 77.25 182 LEU A O 1
ATOM 1502 N N . ARG A 1 183 ? 14.740 6.767 -18.285 1.00 79.56 183 ARG A N 1
ATOM 1503 C CA . ARG A 1 183 ? 15.163 7.244 -16.967 1.00 79.56 183 ARG A CA 1
ATOM 1504 C C . ARG A 1 183 ? 14.745 8.670 -16.664 1.00 79.56 183 ARG A C 1
ATOM 1506 O O . ARG A 1 183 ? 14.287 8.948 -15.556 1.00 79.56 183 ARG A O 1
ATOM 1513 N N . GLU A 1 184 ? 14.922 9.563 -17.623 1.00 84.50 184 GLU A N 1
ATOM 1514 C CA . GLU A 1 184 ? 14.496 10.950 -17.484 1.00 84.50 184 GLU A CA 1
ATOM 1515 C C . GLU A 1 184 ? 12.970 11.043 -17.374 1.00 84.50 184 GLU A C 1
ATOM 1517 O O . GLU A 1 184 ? 12.472 11.671 -16.442 1.00 84.50 184 GLU A O 1
ATOM 1522 N N . GLN A 1 185 ? 12.236 10.319 -18.227 1.00 84.31 185 GLN A N 1
ATOM 1523 C CA . GLN A 1 185 ? 10.773 10.249 -18.172 1.00 84.31 185 GLN A CA 1
ATOM 1524 C C . GLN A 1 185 ? 10.272 9.713 -16.829 1.00 84.31 185 GLN A C 1
ATOM 1526 O O . GLN A 1 185 ? 9.399 10.326 -16.218 1.00 84.31 185 GLN A O 1
ATOM 1531 N N . LEU A 1 186 ? 10.860 8.624 -16.320 1.00 83.38 186 LEU A N 1
ATOM 1532 C CA . LEU A 1 186 ? 10.485 8.083 -15.016 1.00 83.38 186 LEU A CA 1
ATOM 1533 C C . LEU A 1 186 ? 10.762 9.109 -13.916 1.00 83.38 186 LEU A C 1
ATOM 1535 O O . LEU A 1 186 ? 9.921 9.324 -13.055 1.00 83.38 186 LEU A O 1
ATOM 1539 N N . SER A 1 187 ? 11.907 9.796 -13.957 1.00 84.25 187 SER A N 1
ATOM 1540 C CA . SER A 1 187 ? 12.222 10.846 -12.983 1.00 84.25 187 SER A CA 1
ATOM 1541 C C . SER A 1 187 ? 11.207 11.994 -13.002 1.00 84.25 187 SER A C 1
ATOM 1543 O O . SER A 1 187 ? 10.866 12.515 -11.941 1.00 84.25 187 SER A O 1
ATOM 1545 N N . GLU A 1 188 ? 10.710 12.394 -14.175 1.00 85.56 188 GLU A N 1
ATOM 1546 C CA . GLU A 1 188 ? 9.656 13.408 -14.283 1.00 85.56 188 GLU A CA 1
ATOM 1547 C C . GLU A 1 188 ? 8.335 12.933 -13.683 1.00 85.56 188 GLU A C 1
ATOM 1549 O O . GLU A 1 188 ? 7.761 13.658 -12.866 1.00 85.56 188 GLU A O 1
ATOM 1554 N N . VAL A 1 189 ? 7.905 11.711 -14.022 1.00 84.12 189 VAL A N 1
ATOM 1555 C CA . VAL A 1 189 ? 6.716 11.077 -13.430 1.00 84.12 189 VAL A CA 1
ATOM 1556 C C . VAL A 1 189 ? 6.848 11.079 -11.911 1.00 84.12 189 VAL A C 1
ATOM 1558 O O . VAL A 1 189 ? 5.959 11.557 -11.216 1.00 84.12 189 VAL A O 1
ATOM 1561 N N . LEU A 1 190 ? 7.997 10.639 -11.398 1.00 81.94 190 LEU A N 1
ATOM 1562 C CA . LEU A 1 190 ? 8.294 10.526 -9.972 1.00 81.94 190 LEU A CA 1
ATOM 1563 C C . LEU A 1 190 ? 8.281 11.863 -9.223 1.00 81.94 190 LEU A C 1
ATOM 1565 O O . LEU A 1 190 ? 7.851 11.909 -8.074 1.00 81.94 190 LEU A O 1
ATOM 1569 N N . LYS A 1 191 ? 8.680 12.967 -9.863 1.00 84.25 191 LYS A N 1
ATOM 1570 C CA . LYS A 1 191 ? 8.583 14.312 -9.265 1.00 84.25 191 LYS A CA 1
ATOM 1571 C C . LYS A 1 191 ? 7.138 14.782 -9.107 1.00 84.25 191 LYS A C 1
ATOM 1573 O O . LYS A 1 191 ? 6.849 15.536 -8.179 1.00 84.25 191 LYS A O 1
ATOM 1578 N N . SER A 1 192 ? 6.242 14.392 -10.017 1.00 85.12 192 SER A N 1
ATOM 1579 C CA . SER A 1 192 ? 4.808 14.695 -9.906 1.00 85.12 192 SER A CA 1
ATOM 1580 C C . SER A 1 192 ? 4.002 13.619 -9.180 1.00 85.12 192 SER A C 1
ATOM 1582 O O . SER A 1 192 ? 2.866 13.908 -8.783 1.00 85.12 192 SER A O 1
ATOM 1584 N N . PHE A 1 193 ? 4.591 12.437 -8.985 1.00 83.06 193 PHE A N 1
ATOM 1585 C CA . PHE A 1 193 ? 3.943 11.260 -8.429 1.00 83.06 193 PHE A CA 1
ATOM 1586 C C . PHE A 1 193 ? 3.382 11.569 -7.053 1.00 83.06 193 PHE A C 1
ATOM 1588 O O . PHE A 1 193 ? 4.050 12.168 -6.207 1.00 83.06 193 PHE A O 1
ATOM 1595 N N . GLY A 1 194 ? 2.126 11.204 -6.825 1.00 79.88 194 GLY A N 1
ATOM 1596 C CA . GLY A 1 194 ? 1.450 11.615 -5.595 1.00 79.88 194 GLY A CA 1
ATOM 1597 C C . GLY A 1 194 ? 0.261 12.526 -5.838 1.00 79.88 194 GLY A C 1
ATOM 1598 O O . GLY A 1 194 ? -0.770 12.356 -5.190 1.00 79.88 194 GLY A O 1
ATOM 1599 N N . ASN A 1 195 ? 0.391 13.473 -6.767 1.00 88.06 195 ASN A N 1
ATOM 1600 C CA . ASN A 1 195 ? -0.570 14.568 -6.893 1.00 88.06 195 ASN A CA 1
ATOM 1601 C C . ASN A 1 195 ? -1.831 14.174 -7.669 1.00 88.06 195 ASN A C 1
ATOM 1603 O O . ASN A 1 195 ? -2.920 14.621 -7.317 1.00 88.06 195 ASN A O 1
ATOM 1607 N N . ASP A 1 196 ? -1.688 13.336 -8.697 1.00 92.56 196 ASP A N 1
ATOM 1608 C CA . ASP A 1 196 ? -2.795 12.846 -9.518 1.00 92.56 196 ASP A CA 1
ATOM 1609 C C . ASP A 1 196 ? -2.509 11.400 -9.962 1.00 92.56 196 ASP A C 1
ATOM 1611 O O . ASP A 1 196 ? -1.872 11.185 -10.996 1.00 92.56 196 ASP A O 1
ATOM 1615 N N . PRO A 1 197 ? -2.986 10.397 -9.198 1.00 91.06 197 PRO A N 1
ATOM 1616 C CA . PRO A 1 197 ? -2.739 8.989 -9.503 1.00 91.06 197 PRO A CA 1
ATOM 1617 C C . PRO A 1 197 ? -3.216 8.557 -10.898 1.00 91.06 197 PRO A C 1
ATOM 1619 O O . PRO A 1 197 ? -2.660 7.620 -11.464 1.00 91.06 197 PRO A O 1
ATOM 1622 N N . SER A 1 198 ? -4.231 9.225 -11.463 1.00 93.94 198 SER A N 1
ATOM 1623 C CA . SER A 1 198 ? -4.757 8.891 -12.796 1.00 93.94 198 SER A CA 1
ATOM 1624 C C . SER A 1 198 ? -3.776 9.316 -13.883 1.00 93.94 198 SER A C 1
ATOM 1626 O O . SER A 1 198 ? -3.491 8.555 -14.806 1.00 93.94 198 SER A O 1
ATOM 1628 N N . ARG A 1 199 ? -3.216 10.522 -13.741 1.00 92.56 199 ARG A N 1
ATOM 1629 C CA . ARG A 1 199 ? -2.171 11.029 -14.632 1.00 92.56 199 ARG A CA 1
ATOM 1630 C C . ARG A 1 199 ? -0.884 10.217 -14.504 1.00 92.56 199 ARG A C 1
ATOM 1632 O O . ARG A 1 199 ? -0.277 9.895 -15.524 1.00 92.56 199 ARG A O 1
ATOM 1639 N N . ASP A 1 200 ? -0.491 9.877 -13.276 1.00 91.19 200 ASP A N 1
ATOM 1640 C CA . ASP A 1 200 ? 0.677 9.031 -13.008 1.00 91.19 200 ASP A CA 1
ATOM 1641 C C . ASP A 1 200 ? 0.534 7.684 -13.748 1.00 91.19 200 ASP A C 1
ATOM 1643 O O . ASP A 1 200 ? 1.450 7.239 -14.442 1.00 91.19 200 ASP A O 1
ATOM 1647 N N . LEU A 1 201 ? -0.656 7.074 -13.677 1.00 94.81 201 LEU A N 1
ATOM 1648 C CA . LEU A 1 201 ? -0.975 5.817 -14.354 1.00 94.81 201 LEU A CA 1
ATOM 1649 C C . LEU A 1 201 ? -0.920 5.923 -15.888 1.00 94.81 201 LEU A C 1
ATOM 1651 O O . LEU A 1 201 ? -0.367 5.031 -16.533 1.00 94.81 201 LEU A O 1
ATOM 1655 N N . GLU A 1 202 ? -1.463 6.988 -16.489 1.00 95.19 202 GLU A N 1
ATOM 1656 C CA . GLU A 1 202 ? -1.381 7.209 -17.944 1.00 95.19 202 GLU A CA 1
ATOM 1657 C C . GLU A 1 202 ? 0.070 7.304 -18.428 1.00 95.19 202 GLU A C 1
ATOM 1659 O O . GLU A 1 202 ? 0.434 6.671 -19.422 1.00 95.19 202 GLU A O 1
ATOM 1664 N N . GLN A 1 203 ? 0.909 8.062 -17.718 1.00 93.69 203 GLN A N 1
ATOM 1665 C CA . GLN A 1 203 ? 2.314 8.234 -18.086 1.00 93.69 203 GLN A CA 1
ATOM 1666 C C . GLN A 1 203 ? 3.091 6.918 -17.963 1.00 93.69 203 GLN A C 1
ATOM 1668 O O . GLN A 1 203 ? 3.834 6.558 -18.875 1.00 93.69 203 GLN A O 1
ATOM 1673 N N . LEU A 1 204 ? 2.870 6.163 -16.883 1.00 94.25 204 LEU A N 1
ATOM 1674 C CA . LEU A 1 204 ? 3.505 4.860 -16.676 1.00 94.25 204 LEU A CA 1
ATOM 1675 C C . LEU A 1 204 ? 3.074 3.827 -17.722 1.00 94.25 204 LEU A C 1
ATOM 1677 O O . LEU A 1 204 ? 3.915 3.084 -18.223 1.00 94.25 204 LEU A O 1
ATOM 1681 N N . ASN A 1 205 ? 1.795 3.806 -18.110 1.00 95.81 205 ASN A N 1
ATOM 1682 C CA . ASN A 1 205 ? 1.329 2.948 -19.201 1.00 95.81 205 ASN A CA 1
ATOM 1683 C C . ASN A 1 205 ? 2.021 3.302 -20.524 1.00 95.81 205 ASN A C 1
ATOM 1685 O O . ASN A 1 205 ? 2.518 2.407 -21.200 1.00 95.81 205 ASN A O 1
ATOM 1689 N N . ALA A 1 206 ? 2.144 4.592 -20.852 1.00 93.12 206 ALA A N 1
ATOM 1690 C CA . ALA A 1 206 ? 2.831 5.025 -22.067 1.00 93.12 206 ALA A CA 1
ATOM 1691 C C . ALA A 1 206 ? 4.319 4.626 -22.090 1.00 93.12 206 ALA A C 1
ATOM 1693 O O . ALA A 1 206 ? 4.853 4.332 -23.159 1.00 93.12 206 ALA A O 1
ATOM 1694 N N . MET A 1 207 ? 4.989 4.600 -20.932 1.00 91.50 207 MET A N 1
ATOM 1695 C CA . MET A 1 207 ? 6.371 4.118 -20.809 1.00 91.50 207 MET A CA 1
ATOM 1696 C C . MET A 1 207 ? 6.470 2.603 -21.022 1.00 91.50 207 MET A C 1
ATOM 1698 O O . MET A 1 207 ? 7.317 2.144 -21.791 1.00 91.50 207 MET A O 1
ATOM 1702 N N . ILE A 1 208 ? 5.567 1.837 -20.402 1.00 92.62 208 ILE A N 1
ATOM 1703 C CA . ILE A 1 208 ? 5.494 0.377 -20.551 1.00 92.62 208 ILE A CA 1
ATOM 1704 C C . ILE A 1 208 ? 5.209 -0.004 -22.010 1.00 92.62 208 ILE A C 1
ATOM 1706 O O . ILE A 1 208 ? 5.888 -0.871 -22.559 1.00 92.62 208 ILE A O 1
ATOM 1710 N N . ASP A 1 209 ? 4.285 0.696 -22.673 1.00 93.44 209 ASP A N 1
ATOM 1711 C CA . ASP A 1 209 ? 3.927 0.468 -24.079 1.00 93.44 209 ASP A CA 1
ATOM 1712 C C . ASP A 1 209 ? 5.082 0.770 -25.049 1.00 93.44 209 ASP A C 1
ATOM 1714 O O . ASP A 1 209 ? 5.171 0.173 -26.124 1.00 93.44 209 ASP A O 1
ATOM 1718 N N . GLN A 1 210 ? 6.009 1.656 -24.669 1.00 91.19 210 GLN A N 1
ATOM 1719 C CA . GLN A 1 210 ? 7.250 1.909 -25.416 1.00 91.19 210 GLN A CA 1
ATOM 1720 C C . GLN A 1 210 ? 8.293 0.791 -25.255 1.00 91.19 210 GLN A C 1
ATOM 1722 O O . GLN A 1 210 ? 9.396 0.893 -25.795 1.00 91.19 210 GLN A O 1
ATOM 1727 N N . GLY A 1 211 ? 7.946 -0.291 -24.553 1.00 84.50 211 GLY A N 1
ATOM 1728 C CA . GLY A 1 211 ? 8.809 -1.445 -24.343 1.00 84.50 211 GLY A CA 1
ATOM 1729 C C . GLY A 1 211 ? 9.756 -1.270 -23.163 1.00 84.50 211 GLY A C 1
ATOM 1730 O O . GLY A 1 211 ? 10.840 -1.855 -23.166 1.00 84.50 211 GLY A O 1
ATOM 1731 N N . SER A 1 212 ? 9.384 -0.467 -22.159 1.00 78.31 212 SER A N 1
ATOM 1732 C CA . SER A 1 212 ? 10.121 -0.464 -20.901 1.00 78.31 212 SER A CA 1
ATOM 1733 C C . SER A 1 212 ? 9.880 -1.799 -20.185 1.00 78.31 212 SER A C 1
ATOM 1735 O O . SER A 1 212 ? 8.885 -1.961 -19.479 1.00 78.31 212 SER A O 1
ATOM 1737 N N . ASP A 1 213 ? 10.782 -2.767 -20.354 1.00 76.06 213 ASP A N 1
ATOM 1738 C CA . ASP A 1 213 ? 10.822 -4.003 -19.551 1.00 76.06 213 ASP A CA 1
ATOM 1739 C C . ASP A 1 213 ? 11.406 -3.700 -18.157 1.00 76.06 213 ASP A C 1
ATOM 1741 O O . ASP A 1 213 ? 12.417 -4.248 -17.730 1.00 76.06 213 ASP A O 1
ATOM 1745 N N . MET A 1 214 ? 10.828 -2.686 -17.511 1.00 84.12 214 MET A N 1
ATOM 1746 C CA . MET A 1 214 ? 11.318 -2.077 -16.283 1.00 84.12 214 MET A CA 1
ATOM 1747 C C . MET A 1 214 ? 10.426 -2.507 -15.134 1.00 84.12 214 MET A C 1
ATOM 1749 O O . MET A 1 214 ? 9.291 -2.036 -15.010 1.00 84.12 214 MET A O 1
ATOM 1753 N N . ASP A 1 215 ? 10.966 -3.359 -14.274 1.00 92.00 215 ASP A N 1
ATOM 1754 C CA . ASP A 1 215 ? 10.339 -3.747 -13.014 1.00 92.00 215 ASP A CA 1
ATOM 1755 C C . ASP A 1 215 ? 9.918 -2.512 -12.198 1.00 92.00 215 ASP A C 1
ATOM 1757 O O . ASP A 1 215 ? 8.839 -2.497 -11.608 1.00 92.00 215 ASP A O 1
ATOM 1761 N N . GLU A 1 216 ? 10.695 -1.424 -12.240 1.00 88.12 216 GLU A N 1
ATOM 1762 C CA . GLU A 1 216 ? 10.358 -0.157 -11.588 1.00 88.12 216 GLU A CA 1
ATOM 1763 C C . GLU A 1 216 ? 9.117 0.517 -12.189 1.00 88.12 216 GLU A C 1
ATOM 1765 O O . GLU A 1 216 ? 8.294 1.055 -11.449 1.00 88.12 216 GLU A O 1
ATOM 1770 N N . ALA A 1 217 ? 8.931 0.485 -13.512 1.00 91.31 217 ALA A N 1
ATOM 1771 C CA . ALA A 1 217 ? 7.743 1.070 -14.139 1.00 91.31 217 ALA A CA 1
ATOM 1772 C C . ALA A 1 217 ? 6.477 0.296 -13.737 1.00 91.31 217 ALA A C 1
ATOM 1774 O O . ALA A 1 217 ? 5.462 0.901 -13.380 1.00 91.31 217 ALA A O 1
ATOM 1775 N N . TYR A 1 218 ? 6.555 -1.038 -13.713 1.00 95.12 218 TYR A N 1
ATOM 1776 C CA . TYR A 1 218 ? 5.483 -1.886 -13.186 1.00 95.12 218 TYR A CA 1
ATOM 1777 C C . TYR A 1 218 ? 5.236 -1.634 -11.695 1.00 95.12 218 TYR A C 1
ATOM 1779 O O . TYR A 1 218 ? 4.086 -1.553 -11.264 1.00 95.12 218 TYR A O 1
ATOM 1787 N N . PHE A 1 219 ? 6.295 -1.442 -10.912 1.00 94.06 219 PHE A N 1
ATOM 1788 C CA . PHE A 1 219 ? 6.197 -1.152 -9.487 1.00 94.06 219 PHE A CA 1
ATOM 1789 C C . PHE A 1 219 ? 5.437 0.147 -9.216 1.00 94.06 219 PHE A C 1
ATOM 1791 O O . PHE A 1 219 ? 4.448 0.151 -8.481 1.00 94.06 219 PHE A O 1
ATOM 1798 N N . TYR A 1 220 ? 5.834 1.244 -9.863 1.00 93.06 220 TYR A N 1
ATOM 1799 C CA . TYR A 1 220 ? 5.143 2.522 -9.706 1.00 93.06 220 TYR A CA 1
ATOM 1800 C C . TYR A 1 220 ? 3.725 2.485 -10.274 1.00 93.06 220 TYR A C 1
ATOM 1802 O O . TYR A 1 220 ? 2.823 3.096 -9.696 1.00 93.06 220 TYR A O 1
ATOM 1810 N N . LYS A 1 221 ? 3.485 1.708 -11.340 1.00 95.19 221 LYS A N 1
ATOM 1811 C CA . LYS A 1 221 ? 2.132 1.477 -11.862 1.00 95.19 221 LYS A CA 1
ATOM 1812 C C . LYS A 1 221 ? 1.254 0.803 -10.812 1.00 95.19 221 LYS A C 1
ATOM 1814 O O . LYS A 1 221 ? 0.127 1.244 -10.597 1.00 95.19 221 LYS A O 1
ATOM 1819 N N . ALA A 1 222 ? 1.764 -0.219 -10.127 1.00 96.56 222 ALA A N 1
ATOM 1820 C CA . ALA A 1 222 ? 1.027 -0.884 -9.061 1.00 96.56 222 ALA A CA 1
ATOM 1821 C C . ALA A 1 222 ? 0.692 0.074 -7.907 1.00 96.56 222 ALA A C 1
ATOM 1823 O O . ALA A 1 222 ? -0.433 0.060 -7.411 1.00 96.56 222 ALA A O 1
ATOM 1824 N N . ILE A 1 223 ? 1.620 0.955 -7.518 1.00 93.06 223 ILE A N 1
ATOM 1825 C CA . ILE A 1 223 ? 1.354 1.973 -6.489 1.00 93.06 223 ILE A CA 1
ATOM 1826 C C . ILE A 1 223 ? 0.259 2.947 -6.953 1.00 93.06 223 ILE A C 1
ATOM 1828 O O . ILE A 1 223 ? -0.663 3.237 -6.188 1.00 93.06 223 ILE A O 1
ATOM 1832 N N . ALA A 1 224 ? 0.313 3.427 -8.199 1.00 93.25 224 ALA A N 1
ATOM 1833 C CA . ALA A 1 224 ? -0.713 4.316 -8.750 1.00 93.25 224 ALA A CA 1
ATOM 1834 C C . ALA A 1 224 ? -2.100 3.645 -8.764 1.00 93.25 224 ALA A C 1
ATOM 1836 O O . ALA A 1 224 ? -3.073 4.228 -8.281 1.00 93.25 224 ALA A O 1
ATOM 1837 N N . LEU A 1 225 ? -2.176 2.388 -9.217 1.00 95.75 225 LEU A N 1
ATOM 1838 C CA . LEU A 1 225 ? -3.399 1.576 -9.203 1.00 95.75 225 LEU A CA 1
ATOM 1839 C C . LEU A 1 225 ? -3.944 1.375 -7.784 1.00 95.75 225 LEU A C 1
ATOM 1841 O O . LEU A 1 225 ? -5.142 1.531 -7.547 1.00 95.75 225 LEU A O 1
ATOM 1845 N N . ALA A 1 226 ? -3.074 1.090 -6.813 1.00 94.69 226 ALA A N 1
ATOM 1846 C CA . ALA A 1 226 ? -3.474 0.934 -5.420 1.00 94.69 226 ALA A CA 1
ATOM 1847 C C . ALA A 1 226 ? -4.057 2.234 -4.839 1.00 94.69 226 ALA A C 1
ATOM 1849 O O . ALA A 1 226 ? -5.072 2.196 -4.142 1.00 94.69 226 ALA A O 1
ATOM 1850 N N . ARG A 1 227 ? -3.489 3.399 -5.181 1.00 90.56 227 ARG A N 1
ATOM 1851 C CA . ARG A 1 227 ? -4.020 4.716 -4.773 1.00 90.56 227 ARG A CA 1
ATOM 1852 C C . ARG A 1 227 ? -5.368 5.033 -5.430 1.00 90.56 227 ARG A C 1
ATOM 1854 O O . ARG A 1 227 ? -6.198 5.706 -4.820 1.00 90.56 227 ARG A O 1
ATOM 1861 N N . LEU A 1 228 ? -5.627 4.484 -6.618 1.00 94.44 228 LEU A N 1
ATOM 1862 C CA . LEU A 1 228 ? -6.938 4.488 -7.282 1.00 94.44 228 LEU A CA 1
ATOM 1863 C C . LEU A 1 228 ? -7.898 3.404 -6.757 1.00 94.44 228 LEU A C 1
ATOM 1865 O O . LEU A 1 228 ? -9.018 3.288 -7.253 1.00 94.44 228 LEU A O 1
ATOM 1869 N N . LYS A 1 229 ? -7.494 2.630 -5.739 1.00 95.25 229 LYS A N 1
ATOM 1870 C CA . LYS A 1 229 ? -8.236 1.496 -5.160 1.00 95.25 229 LYS A CA 1
ATOM 1871 C C . LYS A 1 229 ? -8.509 0.351 -6.142 1.00 95.25 229 LYS A C 1
ATOM 1873 O O . LYS A 1 229 ? -9.424 -0.441 -5.934 1.00 95.25 229 LYS A O 1
ATOM 1878 N N . GLN A 1 230 ? -7.711 0.238 -7.200 1.00 96.81 230 GLN A N 1
ATOM 1879 C CA . GLN A 1 230 ? -7.754 -0.865 -8.161 1.00 96.81 230 GLN A CA 1
ATOM 1880 C C . GLN A 1 230 ? -6.799 -1.979 -7.708 1.00 96.81 230 GLN A C 1
ATOM 1882 O O . GLN A 1 230 ? -5.786 -2.257 -8.349 1.00 96.81 230 GLN A O 1
ATOM 1887 N N . TYR A 1 231 ? -7.086 -2.576 -6.549 1.00 96.50 231 TYR A N 1
ATOM 1888 C CA . TYR A 1 231 ? -6.141 -3.450 -5.846 1.00 96.50 231 TYR A CA 1
ATOM 1889 C C . TYR A 1 231 ? -5.802 -4.736 -6.610 1.00 96.50 231 TYR A C 1
ATOM 1891 O O . TYR A 1 231 ? -4.634 -5.115 -6.654 1.00 96.50 231 TYR A O 1
ATOM 1899 N N . ASP A 1 232 ? -6.779 -5.364 -7.266 1.00 96.88 232 ASP A N 1
ATOM 1900 C CA . ASP A 1 232 ? -6.549 -6.592 -8.039 1.00 96.88 232 ASP A CA 1
ATOM 1901 C C . ASP A 1 232 ? -5.600 -6.348 -9.222 1.00 96.88 232 ASP A C 1
ATOM 1903 O O . ASP A 1 232 ? -4.675 -7.123 -9.471 1.00 96.88 232 ASP A O 1
ATOM 1907 N N . GLU A 1 233 ? -5.782 -5.227 -9.928 1.00 97.44 233 GLU A N 1
ATOM 1908 C CA . GLU A 1 233 ? -4.896 -4.838 -11.027 1.00 97.44 233 GLU A CA 1
ATOM 1909 C C . GLU A 1 233 ? -3.508 -4.451 -10.504 1.00 97.44 233 GLU A C 1
ATOM 1911 O O . GLU A 1 233 ? -2.497 -4.777 -11.130 1.00 97.44 233 GLU A O 1
ATOM 1916 N N . ALA A 1 234 ? -3.436 -3.800 -9.340 1.00 97.06 234 ALA A N 1
ATOM 1917 C CA . ALA A 1 234 ? -2.174 -3.462 -8.696 1.00 97.06 234 ALA A CA 1
ATOM 1918 C C . ALA A 1 234 ? -1.366 -4.721 -8.341 1.00 97.06 234 ALA A C 1
ATOM 1920 O O . ALA A 1 234 ? -0.187 -4.807 -8.685 1.00 97.06 234 ALA A O 1
ATOM 1921 N N . LEU A 1 235 ? -2.001 -5.726 -7.728 1.00 96.69 235 LEU A N 1
ATOM 1922 C CA . LEU A 1 235 ? -1.367 -7.008 -7.403 1.00 96.69 235 LEU A CA 1
ATOM 1923 C C . LEU A 1 235 ? -0.939 -7.758 -8.668 1.00 96.69 235 LEU A C 1
ATOM 1925 O O . LEU A 1 235 ? 0.221 -8.148 -8.778 1.00 96.69 235 LEU A O 1
ATOM 1929 N N . SER A 1 236 ? -1.819 -7.846 -9.671 1.00 97.31 236 SER A N 1
ATOM 1930 C CA . SER A 1 236 ? -1.480 -8.452 -10.965 1.00 97.31 236 SER A CA 1
ATOM 1931 C C . SER A 1 236 ? -0.317 -7.735 -11.663 1.00 97.31 236 SER A C 1
ATOM 1933 O O . SER A 1 236 ? 0.472 -8.357 -12.374 1.00 97.31 236 SER A O 1
ATOM 1935 N N . THR A 1 237 ? -0.178 -6.424 -11.453 1.00 97.19 237 THR A N 1
ATOM 1936 C CA . THR A 1 237 ? 0.960 -5.646 -11.953 1.00 97.19 237 THR A CA 1
ATOM 1937 C C . THR A 1 237 ? 2.247 -5.991 -11.195 1.00 97.19 237 THR A C 1
ATOM 1939 O O . THR A 1 237 ? 3.281 -6.166 -11.835 1.00 97.19 237 THR A O 1
ATOM 1942 N N . LEU A 1 238 ? 2.194 -6.171 -9.869 1.00 96.31 238 LEU A N 1
ATOM 1943 C CA . LEU A 1 238 ? 3.337 -6.634 -9.067 1.00 96.31 238 LEU A CA 1
ATOM 1944 C C . LEU A 1 238 ? 3.763 -8.077 -9.383 1.00 96.31 238 LEU A C 1
ATOM 1946 O O . LEU A 1 238 ? 4.917 -8.436 -9.163 1.00 96.31 238 LEU A O 1
ATOM 1950 N N . ASP A 1 239 ? 2.869 -8.911 -9.909 1.00 96.44 239 ASP A N 1
ATOM 1951 C CA . ASP A 1 239 ? 3.188 -10.282 -10.341 1.00 96.44 239 ASP A CA 1
ATOM 1952 C C . ASP A 1 239 ? 4.016 -10.351 -11.622 1.00 96.44 239 ASP A C 1
ATOM 1954 O O . ASP A 1 239 ? 4.595 -11.390 -11.934 1.00 96.44 239 ASP A O 1
ATOM 1958 N N . LYS A 1 240 ? 4.122 -9.235 -12.345 1.00 95.69 240 LYS A N 1
ATOM 1959 C CA . LYS A 1 240 ? 5.002 -9.123 -13.512 1.00 95.69 240 LYS A CA 1
ATOM 1960 C C . LYS A 1 240 ? 6.451 -8.834 -13.130 1.00 95.69 240 LYS A C 1
ATOM 1962 O O . LYS A 1 240 ? 7.323 -8.983 -13.978 1.00 95.69 240 LYS A O 1
ATOM 1967 N N . ILE A 1 241 ? 6.693 -8.429 -11.883 1.00 95.50 241 ILE A N 1
ATOM 1968 C CA . ILE A 1 241 ? 8.007 -8.013 -11.401 1.00 95.50 241 ILE A CA 1
ATOM 1969 C C . ILE A 1 241 ? 8.759 -9.211 -10.840 1.00 95.50 241 ILE A C 1
ATOM 1971 O O . ILE A 1 241 ? 8.218 -9.982 -10.043 1.00 95.50 241 ILE A O 1
ATOM 1975 N N . LYS A 1 242 ? 10.031 -9.343 -11.214 1.00 94.12 242 LYS A N 1
ATOM 1976 C CA . LYS A 1 242 ? 10.912 -10.370 -10.649 1.00 94.12 242 LYS A CA 1
ATOM 1977 C C . LYS A 1 242 ? 11.307 -10.018 -9.216 1.00 94.12 242 LYS A C 1
ATOM 1979 O O . LYS A 1 242 ? 11.703 -8.888 -8.930 1.00 94.12 242 LYS A O 1
ATOM 1984 N N . GLU A 1 243 ? 11.250 -10.998 -8.315 1.00 90.56 243 GLU A N 1
ATOM 1985 C CA . GLU A 1 243 ? 11.607 -10.802 -6.903 1.00 90.56 243 GLU A CA 1
ATOM 1986 C C . GLU A 1 243 ? 13.052 -10.319 -6.718 1.00 90.56 243 GLU A C 1
ATOM 1988 O O . GLU A 1 243 ? 13.306 -9.500 -5.834 1.00 90.56 243 GLU A O 1
ATOM 1993 N N . GLU A 1 244 ? 13.993 -10.743 -7.570 1.00 92.44 244 GLU A N 1
ATOM 1994 C CA . GLU A 1 244 ? 15.397 -10.326 -7.461 1.00 92.44 244 GLU A CA 1
ATOM 1995 C C . GLU A 1 244 ? 15.610 -8.833 -7.744 1.00 92.44 244 GLU A C 1
ATOM 1997 O O . GLU A 1 244 ? 16.598 -8.260 -7.289 1.00 92.44 244 GLU A O 1
ATOM 2002 N N . SER A 1 245 ? 14.690 -8.206 -8.480 1.00 90.81 245 SER A N 1
ATOM 2003 C CA . SER A 1 245 ? 14.800 -6.810 -8.908 1.00 90.81 245 SER A CA 1
ATOM 2004 C C . SER A 1 245 ? 14.529 -5.828 -7.769 1.00 90.81 245 SER A C 1
ATOM 2006 O O . SER A 1 245 ? 15.253 -4.855 -7.567 1.00 90.81 245 SER A O 1
ATOM 2008 N N . LEU A 1 246 ? 13.503 -6.120 -6.965 1.00 90.75 246 LEU A N 1
ATOM 2009 C CA . LEU A 1 246 ? 13.034 -5.241 -5.891 1.00 90.75 246 LEU A CA 1
ATOM 2010 C C . LEU A 1 246 ? 13.342 -5.767 -4.482 1.00 90.75 246 LEU A C 1
ATOM 2012 O O . LEU A 1 246 ? 13.124 -5.048 -3.500 1.00 90.75 246 LEU A O 1
ATOM 2016 N N . GLY A 1 247 ? 13.834 -7.003 -4.355 1.00 93.44 247 GLY A N 1
ATOM 2017 C CA . GLY A 1 247 ? 14.180 -7.618 -3.075 1.00 93.44 247 GLY A CA 1
ATOM 2018 C C . GL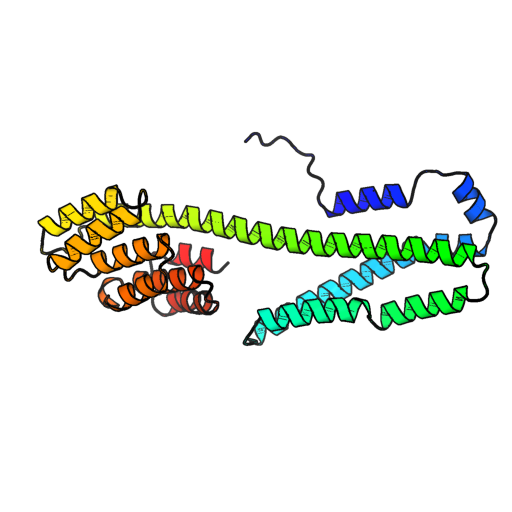Y A 1 247 ? 13.018 -7.554 -2.084 1.00 93.44 247 GLY A C 1
ATOM 2019 O O . GLY A 1 247 ? 11.888 -7.906 -2.415 1.00 93.44 247 GLY A O 1
ATOM 2020 N N . CYS A 1 248 ? 13.267 -7.042 -0.876 1.00 93.19 248 CYS A N 1
ATOM 2021 C CA . CYS A 1 248 ? 12.234 -6.950 0.159 1.00 93.19 248 CYS A CA 1
ATOM 2022 C C . CYS A 1 248 ? 11.131 -5.912 -0.120 1.00 93.19 248 CYS A C 1
ATOM 2024 O O . CYS A 1 248 ? 10.090 -5.951 0.539 1.00 93.19 248 CYS A O 1
ATOM 2026 N N . LYS A 1 249 ? 11.311 -5.000 -1.092 1.00 92.00 249 LYS A N 1
ATOM 2027 C CA . LYS A 1 249 ? 10.275 -4.014 -1.440 1.00 92.00 249 LYS A CA 1
ATOM 2028 C C . LYS A 1 249 ? 9.050 -4.701 -2.041 1.00 92.00 249 LYS A C 1
ATOM 2030 O O . LYS A 1 249 ? 7.930 -4.384 -1.658 1.00 92.00 249 LYS A O 1
ATOM 2035 N N . LEU A 1 250 ? 9.235 -5.677 -2.930 1.00 94.94 250 LEU A N 1
ATOM 2036 C CA . LEU A 1 250 ? 8.113 -6.357 -3.583 1.00 94.94 250 LEU A CA 1
ATOM 2037 C C . LEU A 1 250 ? 7.143 -7.036 -2.590 1.00 94.94 250 LEU A C 1
ATOM 2039 O O . LEU A 1 250 ? 5.957 -6.694 -2.615 1.00 94.94 250 LEU A O 1
ATOM 2043 N N . PRO A 1 251 ? 7.585 -7.933 -1.682 1.00 95.38 251 PRO A N 1
ATOM 2044 C CA . PRO A 1 251 ? 6.688 -8.551 -0.708 1.00 95.38 251 PRO A CA 1
ATOM 2045 C C . PRO A 1 251 ? 6.099 -7.532 0.275 1.00 95.38 251 PRO A C 1
ATOM 2047 O O . PRO A 1 251 ? 4.941 -7.673 0.665 1.00 95.38 251 PRO A O 1
ATOM 2050 N N . PHE A 1 252 ? 6.841 -6.473 0.626 1.00 94.62 252 PHE A N 1
ATOM 2051 C CA . PHE A 1 252 ? 6.328 -5.387 1.464 1.00 94.62 252 PHE A CA 1
ATOM 2052 C C . PHE A 1 252 ? 5.136 -4.672 0.821 1.00 94.62 252 PHE A C 1
ATOM 2054 O O . PHE A 1 252 ? 4.068 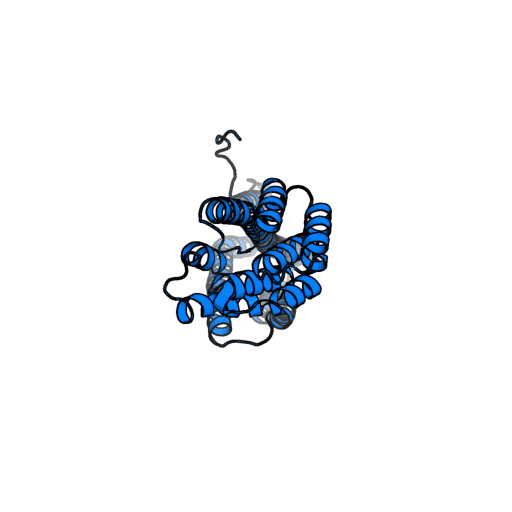-4.576 1.428 1.00 94.62 252 PHE A O 1
ATOM 2061 N N . TYR A 1 253 ? 5.285 -4.214 -0.424 1.00 94.56 253 TYR A N 1
ATOM 2062 C CA . TYR A 1 253 ? 4.218 -3.502 -1.125 1.00 94.56 253 TYR A CA 1
ATOM 2063 C C . TYR A 1 253 ? 3.045 -4.421 -1.488 1.00 94.56 253 TYR A C 1
ATOM 2065 O O . TYR A 1 253 ? 1.900 -3.982 -1.388 1.00 94.56 253 TYR A O 1
ATOM 2073 N N . ARG A 1 254 ? 3.282 -5.702 -1.812 1.00 95.81 254 ARG A N 1
ATOM 2074 C CA . ARG A 1 254 ? 2.197 -6.693 -1.955 1.00 95.81 254 ARG A CA 1
ATOM 2075 C C . ARG A 1 254 ? 1.374 -6.784 -0.677 1.00 95.81 254 ARG A C 1
ATOM 2077 O O . ARG A 1 254 ? 0.162 -6.586 -0.716 1.00 95.81 254 ARG A O 1
ATOM 2084 N N . ALA A 1 255 ? 2.027 -7.027 0.459 1.00 95.38 255 ALA A N 1
ATOM 2085 C CA . ALA A 1 255 ? 1.340 -7.155 1.738 1.00 95.38 255 ALA A CA 1
ATOM 2086 C C . ALA A 1 255 ? 0.577 -5.873 2.105 1.00 95.38 255 ALA A C 1
ATOM 2088 O O . ALA A 1 255 ? -0.545 -5.932 2.605 1.00 95.38 255 ALA A O 1
ATOM 2089 N N . LEU A 1 256 ? 1.129 -4.704 1.784 1.00 92.06 256 LEU A N 1
ATOM 2090 C CA . LEU A 1 256 ? 0.429 -3.444 1.987 1.00 92.06 256 LEU A CA 1
ATOM 2091 C C . LEU A 1 256 ? -0.820 -3.305 1.104 1.00 92.06 256 LEU A C 1
ATOM 2093 O O . LEU A 1 256 ? -1.863 -2.884 1.599 1.00 92.06 256 LEU A O 1
ATOM 2097 N N . ILE A 1 257 ? -0.747 -3.670 -0.178 1.00 95.06 257 ILE A N 1
ATOM 2098 C CA . ILE A 1 257 ? -1.907 -3.630 -1.080 1.00 95.06 257 ILE A CA 1
ATOM 2099 C C . ILE A 1 257 ? -2.984 -4.612 -0.619 1.00 95.06 257 ILE A C 1
ATOM 2101 O O . ILE A 1 257 ? -4.149 -4.228 -0.552 1.00 95.06 257 ILE A O 1
ATOM 2105 N N . HIS A 1 258 ? -2.603 -5.824 -0.208 1.00 94.31 258 HIS A N 1
ATOM 2106 C CA . HIS A 1 258 ? -3.518 -6.773 0.430 1.00 94.31 258 HIS A CA 1
ATOM 2107 C C . HIS A 1 258 ? -4.215 -6.141 1.645 1.00 94.31 258 HIS A C 1
ATOM 2109 O O . HIS A 1 258 ? -5.441 -6.164 1.738 1.00 94.31 258 HIS A O 1
ATOM 2115 N N . ARG A 1 259 ? -3.463 -5.467 2.526 1.00 91.75 259 ARG A N 1
ATOM 2116 C CA . ARG A 1 259 ? -4.037 -4.768 3.686 1.00 91.75 259 ARG A CA 1
ATOM 2117 C C . ARG A 1 259 ? -5.021 -3.671 3.275 1.00 91.75 259 ARG A C 1
ATOM 2119 O O . ARG A 1 259 ? -6.081 -3.553 3.883 1.00 91.75 259 ARG A O 1
ATOM 2126 N N . MET A 1 260 ? -4.693 -2.870 2.259 1.00 91.12 260 MET A N 1
ATOM 2127 C CA . MET A 1 260 ? -5.587 -1.824 1.737 1.00 91.12 260 MET A CA 1
ATOM 2128 C C . MET A 1 260 ? -6.856 -2.397 1.089 1.00 91.12 260 MET A C 1
ATOM 2130 O O . MET A 1 260 ? -7.901 -1.746 1.124 1.00 91.12 260 MET A O 1
ATOM 2134 N N . ASN A 1 261 ? -6.778 -3.619 0.554 1.00 94.88 261 ASN A N 1
ATOM 2135 C CA . ASN A 1 261 ? -7.915 -4.388 0.049 1.00 94.88 261 ASN A CA 1
ATOM 2136 C C . ASN A 1 261 ? -8.742 -5.061 1.168 1.00 94.88 261 ASN A C 1
ATOM 2138 O O . ASN A 1 261 ? -9.731 -5.729 0.887 1.00 94.88 261 ASN A O 1
ATOM 2142 N N . GLY A 1 262 ? -8.354 -4.906 2.439 1.00 91.94 262 GLY A N 1
ATOM 2143 C CA . GLY A 1 262 ? -9.024 -5.548 3.575 1.00 91.94 262 GLY A CA 1
ATOM 2144 C C . GLY A 1 262 ? -8.673 -7.028 3.762 1.00 91.94 262 GLY A C 1
ATOM 2145 O O . GLY A 1 262 ? -9.341 -7.715 4.531 1.00 91.94 262 GLY A O 1
ATOM 2146 N N . ASP A 1 263 ? -7.632 -7.529 3.094 1.00 93.88 263 ASP A N 1
ATOM 2147 C CA . ASP A 1 263 ? -7.168 -8.904 3.260 1.00 93.88 263 ASP A CA 1
ATOM 2148 C C . ASP A 1 263 ? -6.461 -9.072 4.613 1.00 93.88 263 ASP A C 1
ATOM 2150 O O . ASP A 1 263 ? -5.419 -8.467 4.891 1.00 93.88 263 ASP A O 1
ATOM 2154 N N . LYS A 1 264 ? -7.033 -9.927 5.463 1.00 83.38 264 LYS A N 1
ATOM 2155 C CA . LYS A 1 264 ? -6.553 -10.204 6.823 1.00 83.38 264 LYS A CA 1
ATOM 2156 C C . LYS A 1 264 ? -5.187 -10.909 6.824 1.00 83.38 264 LYS A C 1
ATOM 2158 O O . LYS A 1 264 ? -4.397 -10.720 7.752 1.00 83.38 264 LYS A O 1
ATOM 2163 N N . ASN A 1 265 ? -4.855 -11.653 5.764 1.00 86.81 265 ASN A N 1
ATOM 2164 C CA . ASN A 1 265 ? -3.587 -12.381 5.652 1.00 86.81 265 ASN A CA 1
ATOM 2165 C C . ASN A 1 265 ? -2.390 -11.463 5.361 1.00 86.81 265 ASN A C 1
ATOM 2167 O O . ASN A 1 265 ? -1.236 -11.873 5.516 1.00 86.81 265 ASN A O 1
ATOM 2171 N N . ALA A 1 266 ? -2.642 -10.195 5.023 1.00 90.56 266 ALA A N 1
ATOM 2172 C CA . ALA A 1 266 ? -1.612 -9.186 4.807 1.00 90.56 266 ALA A CA 1
ATOM 2173 C C . ALA A 1 266 ? -0.645 -9.042 5.993 1.00 90.56 266 ALA A C 1
ATOM 2175 O O . ALA A 1 266 ? 0.562 -8.882 5.806 1.00 90.56 266 ALA A O 1
ATOM 2176 N N . LEU A 1 267 ? -1.155 -9.129 7.228 1.00 88.12 267 LEU A N 1
ATOM 2177 C CA . LEU A 1 267 ? -0.325 -9.028 8.431 1.00 88.12 267 LEU A CA 1
ATOM 2178 C C . LEU A 1 267 ? 0.616 -10.226 8.581 1.00 88.12 267 LEU A C 1
ATOM 2180 O O . LEU A 1 267 ? 1.756 -10.053 9.014 1.00 88.12 267 LEU A O 1
ATOM 2184 N N . MET A 1 268 ? 0.173 -11.428 8.201 1.00 90.69 268 MET A N 1
ATOM 2185 C CA . MET A 1 268 ? 1.042 -12.607 8.204 1.00 90.69 268 MET A CA 1
ATOM 2186 C C . MET A 1 268 ? 2.154 -12.467 7.165 1.00 90.69 268 MET A C 1
ATOM 2188 O O . MET A 1 268 ? 3.310 -12.758 7.467 1.00 90.69 268 MET A O 1
ATOM 2192 N N . ALA A 1 269 ? 1.828 -11.950 5.976 1.00 91.38 269 ALA A N 1
ATOM 2193 C CA . ALA A 1 269 ? 2.825 -11.658 4.953 1.00 91.38 269 ALA A CA 1
ATOM 2194 C C . ALA A 1 269 ? 3.870 -10.645 5.458 1.00 91.38 269 ALA A C 1
ATOM 2196 O O . ALA A 1 269 ? 5.064 -10.925 5.370 1.00 91.38 269 ALA A O 1
ATOM 2197 N N . LEU A 1 270 ? 3.447 -9.537 6.087 1.00 92.19 270 LEU A N 1
ATOM 2198 C CA . LEU A 1 270 ? 4.363 -8.549 6.683 1.00 92.19 270 LEU A CA 1
ATOM 2199 C C . LEU A 1 270 ? 5.276 -9.158 7.758 1.00 92.19 270 LEU A C 1
ATOM 2201 O O . LEU A 1 270 ? 6.474 -8.882 7.769 1.00 92.19 270 LEU A O 1
ATOM 2205 N N . ARG A 1 271 ? 4.738 -10.017 8.634 1.00 93.69 271 ARG A N 1
ATOM 2206 C CA . ARG A 1 271 ? 5.506 -10.692 9.699 1.00 93.69 271 ARG A CA 1
ATOM 2207 C C . ARG A 1 271 ? 6.566 -11.660 9.173 1.00 93.69 271 ARG A C 1
ATOM 2209 O O . ARG A 1 271 ? 7.530 -11.933 9.883 1.00 93.69 271 ARG A O 1
ATOM 2216 N N . ASN A 1 272 ? 6.409 -12.167 7.951 1.00 95.56 272 ASN A N 1
ATOM 2217 C CA . ASN A 1 272 ? 7.364 -13.090 7.341 1.00 95.56 272 ASN A CA 1
ATOM 2218 C C . ASN A 1 272 ? 8.537 -12.381 6.647 1.00 95.56 272 ASN A C 1
ATOM 2220 O O . ASN A 1 272 ? 9.592 -12.998 6.484 1.00 95.56 272 ASN A O 1
ATOM 2224 N N . ILE A 1 273 ? 8.399 -11.098 6.290 1.00 94.25 273 ILE A N 1
ATOM 2225 C CA . ILE A 1 273 ? 9.448 -10.335 5.591 1.00 94.25 273 ILE A CA 1
ATOM 2226 C C . ILE A 1 273 ? 10.769 -10.292 6.377 1.00 94.25 273 ILE A C 1
ATOM 2228 O O . ILE A 1 273 ? 11.792 -10.585 5.764 1.00 94.25 273 ILE A O 1
ATOM 2232 N N . PRO A 1 274 ? 10.805 -10.025 7.701 1.00 94.94 274 PRO A N 1
ATOM 2233 C CA . PRO A 1 274 ? 12.055 -10.017 8.468 1.00 94.94 274 PRO A CA 1
ATOM 2234 C C . PRO A 1 274 ? 12.836 -11.334 8.414 1.00 94.94 274 PRO A C 1
ATOM 2236 O O . PRO A 1 274 ? 14.063 -11.334 8.448 1.00 94.94 274 PRO A O 1
ATOM 2239 N N . ASN A 1 275 ? 12.128 -12.464 8.320 1.00 94.38 275 ASN A N 1
ATOM 2240 C CA . ASN A 1 275 ? 12.750 -13.787 8.260 1.00 94.38 275 ASN A CA 1
ATOM 2241 C C . ASN A 1 275 ? 13.346 -14.072 6.877 1.00 94.38 275 ASN A C 1
ATOM 2243 O O . ASN A 1 275 ? 14.358 -14.760 6.773 1.00 94.38 275 ASN A O 1
ATOM 2247 N N . GLN A 1 276 ? 12.710 -13.562 5.820 1.00 95.06 276 GLN A N 1
ATOM 2248 C CA . GLN A 1 276 ? 13.164 -13.730 4.438 1.00 95.06 276 GLN A CA 1
ATOM 2249 C C . GLN A 1 276 ? 14.241 -12.704 4.052 1.00 95.06 276 GLN A C 1
ATOM 2251 O O . GLN A 1 276 ? 15.150 -13.022 3.290 1.00 95.06 276 GLN A O 1
ATOM 2256 N N . TYR A 1 277 ? 14.160 -11.490 4.604 1.00 95.44 277 TYR A N 1
ATOM 2257 C CA . TYR A 1 277 ? 15.009 -10.346 4.278 1.00 95.44 277 TYR A CA 1
ATOM 2258 C C . TYR A 1 277 ? 15.481 -9.637 5.562 1.00 95.44 277 TYR A C 1
ATOM 2260 O O . TYR A 1 277 ? 15.007 -8.539 5.871 1.00 95.44 277 TYR A O 1
ATOM 2268 N N . PRO A 1 278 ? 16.416 -10.235 6.323 1.00 93.75 278 PRO A N 1
ATOM 2269 C CA . PRO A 1 278 ? 16.862 -9.687 7.607 1.00 93.75 278 PRO A CA 1
ATOM 2270 C C . PRO A 1 278 ? 17.523 -8.306 7.482 1.00 93.75 278 PRO A C 1
ATOM 2272 O O . PRO A 1 278 ? 17.417 -7.492 8.396 1.00 93.75 278 PRO A O 1
ATOM 2275 N N . ASP A 1 279 ? 18.134 -8.013 6.331 1.00 94.12 279 ASP A N 1
ATOM 2276 C CA . ASP A 1 279 ? 18.799 -6.737 6.039 1.00 94.12 279 ASP A CA 1
ATOM 2277 C C . ASP A 1 279 ? 17.883 -5.738 5.304 1.00 94.12 279 ASP A C 1
ATOM 2279 O O . ASP A 1 279 ? 18.353 -4.813 4.639 1.00 94.12 279 ASP A O 1
ATOM 2283 N N . CYS A 1 280 ? 16.559 -5.928 5.365 1.00 89.19 280 CYS A N 1
ATOM 2284 C CA . CYS A 1 280 ? 15.625 -5.057 4.661 1.00 89.19 280 CYS A CA 1
ATOM 2285 C C . CYS A 1 280 ? 15.669 -3.622 5.229 1.00 89.19 280 CYS A C 1
ATOM 2287 O O . CYS A 1 280 ? 15.412 -3.423 6.419 1.00 89.19 280 CYS A O 1
ATOM 2289 N N . PRO A 1 281 ? 15.889 -2.581 4.404 1.00 88.81 281 PRO A N 1
ATOM 2290 C CA . PRO A 1 281 ? 15.874 -1.195 4.881 1.00 88.81 281 PRO A CA 1
ATOM 2291 C C . PRO A 1 281 ? 14.491 -0.755 5.390 1.00 88.81 281 PRO A C 1
ATOM 2293 O O . PRO A 1 281 ? 14.379 0.254 6.077 1.00 88.81 281 PRO A O 1
ATOM 2296 N N . LEU A 1 282 ? 13.435 -1.519 5.084 1.00 89.44 282 LEU A N 1
ATOM 2297 C CA . LEU A 1 282 ? 12.055 -1.212 5.467 1.00 89.44 282 LEU A CA 1
ATOM 2298 C C . LEU A 1 282 ? 11.660 -1.782 6.834 1.00 89.44 282 LEU A C 1
ATOM 2300 O O . LEU A 1 282 ? 10.497 -1.689 7.217 1.00 89.44 282 LEU A O 1
ATOM 2304 N N . MET A 1 283 ? 12.599 -2.371 7.579 1.00 91.94 283 MET A N 1
ATOM 2305 C CA . MET A 1 283 ? 12.314 -3.043 8.850 1.00 91.94 283 MET A CA 1
ATOM 2306 C C . MET A 1 283 ? 11.631 -2.144 9.884 1.00 91.94 283 MET A C 1
ATOM 2308 O O . MET A 1 283 ? 10.740 -2.601 10.598 1.00 91.94 283 MET A O 1
ATOM 2312 N N . GLU A 1 284 ? 11.996 -0.864 9.956 1.00 88.88 284 GLU A N 1
ATOM 2313 C CA . GLU A 1 284 ? 11.342 0.080 10.867 1.00 88.88 284 GLU A CA 1
ATOM 2314 C C . GLU A 1 284 ? 9.868 0.303 10.491 1.00 88.88 284 GLU A C 1
ATOM 2316 O O . GLU A 1 284 ? 8.992 0.167 11.346 1.00 88.88 284 GLU A O 1
ATOM 2321 N N . ALA A 1 285 ? 9.582 0.541 9.207 1.00 86.25 285 ALA A N 1
ATOM 2322 C CA . ALA A 1 285 ? 8.218 0.694 8.698 1.00 86.25 285 ALA A CA 1
ATOM 2323 C C . ALA A 1 285 ? 7.387 -0.591 8.868 1.00 86.25 285 ALA A C 1
ATOM 2325 O O . ALA A 1 285 ? 6.224 -0.532 9.265 1.00 86.25 285 ALA A O 1
ATOM 2326 N N . ILE A 1 286 ? 7.987 -1.762 8.626 1.00 89.75 286 ILE A N 1
ATOM 2327 C CA . ILE A 1 286 ? 7.346 -3.067 8.846 1.00 89.75 286 ILE A CA 1
ATOM 2328 C C . ILE A 1 286 ? 6.940 -3.222 10.314 1.00 89.75 286 ILE A C 1
ATOM 2330 O O . ILE A 1 286 ? 5.794 -3.565 10.600 1.00 89.75 286 ILE A O 1
ATOM 2334 N N . ASN A 1 287 ? 7.846 -2.923 11.248 1.00 89.38 287 ASN A N 1
ATOM 2335 C CA . ASN A 1 287 ? 7.571 -3.039 12.678 1.00 89.38 287 ASN A CA 1
ATOM 2336 C C . ASN A 1 287 ? 6.466 -2.078 13.138 1.00 89.38 287 ASN A C 1
ATOM 2338 O O . ASN A 1 287 ? 5.627 -2.476 13.942 1.00 89.38 287 ASN A O 1
ATOM 2342 N N . GLN A 1 288 ? 6.428 -0.853 12.605 1.00 87.12 288 GLN A N 1
ATOM 2343 C CA . GLN A 1 288 ? 5.359 0.111 12.895 1.00 87.12 288 GLN A CA 1
ATOM 2344 C C . GLN A 1 288 ? 3.995 -0.343 12.360 1.00 87.12 288 GLN A C 1
ATOM 2346 O O . GLN A 1 288 ? 2.985 -0.099 13.004 1.00 87.12 288 GLN A O 1
ATOM 2351 N N . LEU A 1 289 ? 3.951 -1.013 11.203 1.00 84.00 289 LEU A N 1
ATOM 2352 C CA . LEU A 1 289 ? 2.702 -1.529 10.632 1.00 84.00 289 LEU A CA 1
ATOM 2353 C C . LEU A 1 289 ? 2.177 -2.783 11.346 1.00 84.00 289 LEU A C 1
ATOM 2355 O O . LEU A 1 289 ? 0.983 -3.072 11.243 1.00 84.00 289 LEU A O 1
ATOM 2359 N N . ILE A 1 290 ? 3.051 -3.557 11.995 1.00 87.19 290 ILE A N 1
ATOM 2360 C CA . ILE A 1 290 ? 2.679 -4.774 12.735 1.00 87.19 290 ILE A CA 1
ATOM 2361 C C . ILE A 1 290 ? 2.093 -4.451 14.120 1.00 87.19 290 ILE A C 1
ATOM 2363 O O . ILE A 1 290 ? 1.294 -5.249 14.616 1.00 87.19 290 ILE A O 1
ATOM 2367 N N . GLN A 1 291 ? 2.517 -3.340 14.733 1.00 85.44 291 GLN A N 1
ATOM 2368 C CA . GLN A 1 291 ? 2.027 -2.847 16.029 1.00 85.44 291 GLN A CA 1
ATOM 2369 C C . GLN A 1 291 ? 0.619 -2.258 15.921 1.00 85.44 291 GLN A C 1
ATOM 2371 O O . GLN A 1 291 ? -0.133 -2.442 16.903 1.00 85.44 291 GLN A O 1
#

Foldseek 3Di:
DDPPCPPPDDPVSVLVVVVCVVVDDPPVVVVVVCVVDVVSVVVNVCVVVVVVVVVVCCVVVVVVVVVVVVVVVVVDDPDVVVVVVVVVVVVVVCVVVVVVVVVVVVVCVVCVPPDPVVVVVVVVVVVVVVVSVVCSVVVVVVVVVVVVVVLVVVLVVVVLVVLLVVLVVVLVPDDVDPDVVLNVLVNVLSVCPPPQLVVSLVSLVVSVVVVPLDLVSLQSNLVSCLVVVVLVVSLVSLVSHDCVRCPLVSLLVNLVSCVSVVNPCSLVSLVCSCVRCVPDPCVVVSVSVND

pLDDT: mean 70.77, std 18.47, range [29.78, 97.44]

Secondary structure (DSSP, 8-state):
-----TT---HHHHHHHHHHHHH----HHHHHHHHH-HHHHHHHHHHHHHHHHHHHHHHHHHHHHHHHHHHHHHHT-S-HHHHHHHHHHHHHHGGG-HHHHHHHHHHHHHSTTS-HHHHHHHHHHHHHHHHHHHHHHHHHHHHHHHHHHHHHHHHHHHHHHHHHHHHHHHHHS----S-HHHHHHHHHHHHHTTS-HHHHHHHHHHHHHTT---HHHHHHHHHHHHHTT-HHHHHHHHTTS-HHHHTTHHHHHHHHHHHHTT-TTHHHHHHHHHHH-TT-TTHHHHHHHH-

Sequence (291 aa):
MNPKDKNDKTPLERCEEHLQLVAGQDDPEFESLVNQDPEVKFWYDQLPQIIKAVEKVSEDRIREEIRAAHDFWQTGAEDPDEAWEEDVMMAMDLTESDKIRSEIHQIKKSTEKKEPVIRSILYRRVMRVAAIVLMAIVGFWGYQRWNADQQFKNGLLTYDQFIRDDIEQLGLQGIGMENPILREQLSEVLKSFGNDPSRDLEQLNAMIDQGSDMDEAYFYKAIALARLKQYDEALSTLDKIKEESLGCKLPFYRALIHRMNGDKNALMALRNIPNQYPDCPLMEAINQLIQ